Protein AF-A0A9P8FE02-F1 (afdb_monomer_lite)

Secondary structure (DSSP, 8-state):
-----S--EEEEEEEEEEEPP--SGGGGGS---EEEEEEEEEEEEEE-HHHHHHHHHHHHHHHTTS---HHHHHHHHHHHHHHHHHHHHHHHHHHHHHHTTT-PPPHHHHHHHHHHHHHHHHH---EEEETT-SSEEEE-TT---GGGGEEEGGG-TTS---TTTTTSPPTT------TT------------TTS-TT--TTSSEEE--TTT----SEEEEPPPPTTS---TT--S--HHHHHHHHHHHHSTTGGGHHHHHHHHHHGGGSHHHHHHHHTT-S---BTTTBSS-EE-TTSPEEPHHHHHGGGHHHHH-SSB--SSS--BTTS--TT--B-TTSSEEEEEEEEETTEEEEEEEEPPP-

pLDDT: mean 70.04, std 15.38, range [29.94, 91.38]

Organism: Aureobasidium melanogenum (NCBI:txid46634)

Structure (mmCIF, N/CA/C/O backbone):
data_AF-A0A9P8FE02-F1
#
_entry.id   AF-A0A9P8FE02-F1
#
loop_
_atom_site.group_PDB
_atom_site.id
_atom_site.type_symbol
_atom_site.label_atom_id
_atom_site.label_alt_id
_atom_site.label_comp_id
_atom_site.label_asym_id
_atom_site.label_entity_id
_atom_site.label_seq_id
_atom_site.pdbx_PDB_ins_code
_atom_site.Cartn_x
_atom_site.Cartn_y
_atom_site.Cartn_z
_atom_site.occupancy
_atom_site.B_iso_or_equiv
_atom_site.auth_seq_id
_atom_site.auth_comp_id
_atom_site.auth_asym_id
_atom_site.auth_atom_id
_atom_site.pdbx_PDB_model_num
ATOM 1 N N . LYS A 1 1 ? -32.044 -7.064 13.759 1.00 31.92 1 LYS A N 1
ATOM 2 C CA . LYS A 1 1 ? -30.783 -6.952 12.987 1.00 31.92 1 LYS A CA 1
ATOM 3 C C . LYS A 1 1 ? -30.488 -5.465 12.806 1.00 31.92 1 LYS A C 1
ATOM 5 O O . LYS A 1 1 ? -30.980 -4.889 11.850 1.00 31.92 1 LYS A O 1
ATOM 10 N N . LEU A 1 2 ? -29.799 -4.822 13.758 1.00 29.94 2 LEU A N 1
ATOM 11 C CA . LEU A 1 2 ? -29.294 -3.464 13.538 1.00 29.94 2 LEU A CA 1
ATOM 12 C C . LEU A 1 2 ? -28.217 -3.564 12.456 1.00 29.94 2 LEU A C 1
ATOM 14 O O . LEU A 1 2 ? -27.200 -4.224 12.672 1.00 29.94 2 LEU A O 1
ATOM 18 N N . GLN A 1 3 ? -28.468 -2.969 11.291 1.00 33.16 3 GLN A N 1
ATOM 19 C CA . GLN A 1 3 ? -27.398 -2.584 10.381 1.00 33.16 3 GLN A CA 1
ATOM 20 C C . GLN A 1 3 ? -26.494 -1.639 11.176 1.00 33.16 3 GLN A C 1
ATOM 22 O O . GLN A 1 3 ? -26.817 -0.468 11.352 1.00 33.16 3 GLN A O 1
ATOM 27 N N . ARG A 1 4 ? -25.395 -2.166 11.727 1.00 41.94 4 ARG A N 1
ATOM 28 C CA . ARG A 1 4 ? -24.265 -1.322 12.113 1.00 41.94 4 ARG A CA 1
ATOM 29 C C . ARG A 1 4 ? -23.895 -0.566 10.846 1.00 41.94 4 ARG A C 1
ATOM 31 O O . ARG A 1 4 ? -23.684 -1.203 9.814 1.00 41.94 4 ARG A O 1
ATOM 38 N N . PHE A 1 5 ? -23.959 0.759 10.894 1.00 44.19 5 PHE A N 1
ATOM 39 C CA . PHE A 1 5 ? -23.645 1.603 9.753 1.00 44.19 5 PHE A CA 1
ATOM 40 C C . PHE A 1 5 ? -22.287 1.167 9.189 1.00 44.19 5 PHE A C 1
ATOM 42 O O . PHE A 1 5 ? -21.276 1.188 9.884 1.00 44.19 5 PHE A O 1
ATOM 49 N N . ASN A 1 6 ? -22.301 0.697 7.939 1.00 49.47 6 ASN A N 1
ATOM 50 C CA . ASN A 1 6 ? -21.153 0.217 7.163 1.00 49.47 6 ASN A CA 1
ATOM 51 C C . ASN A 1 6 ? -20.246 1.395 6.745 1.00 49.47 6 ASN A C 1
ATOM 53 O O . ASN A 1 6 ? -19.951 1.602 5.569 1.00 49.47 6 ASN A O 1
ATOM 57 N N . GLN A 1 7 ? -19.835 2.213 7.707 1.00 58.84 7 GLN A N 1
ATOM 58 C CA . GLN A 1 7 ? -18.847 3.271 7.527 1.00 58.84 7 GLN A CA 1
ATOM 59 C C . GLN A 1 7 ? -17.601 2.895 8.323 1.00 58.84 7 GLN A C 1
ATOM 61 O O . GLN A 1 7 ? -17.163 3.626 9.194 1.00 58.84 7 GLN A O 1
ATOM 66 N N . SER A 1 8 ? -17.069 1.698 8.073 1.00 76.69 8 SER A N 1
ATOM 67 C CA . SER A 1 8 ? -15.825 1.277 8.705 1.00 76.69 8 SER A CA 1
ATOM 68 C C . SER A 1 8 ? -14.649 1.923 7.982 1.00 76.69 8 SER A C 1
ATOM 70 O O . SER A 1 8 ? -14.453 1.674 6.787 1.00 76.69 8 SER A O 1
ATOM 72 N N . VAL A 1 9 ? -13.880 2.728 8.707 1.00 87.56 9 VAL A N 1
ATOM 73 C CA . VAL A 1 9 ? -12.571 3.214 8.270 1.00 87.56 9 VAL A CA 1
ATOM 74 C C . VAL A 1 9 ? -11.521 2.466 9.076 1.00 87.56 9 VAL A C 1
ATOM 76 O O . VAL A 1 9 ? -11.533 2.498 10.302 1.00 87.56 9 VAL A O 1
ATOM 79 N N . PHE A 1 10 ? -10.624 1.772 8.393 1.00 89.88 10 PHE A N 1
ATOM 80 C CA . PHE A 1 10 ? -9.532 1.027 8.997 1.00 89.88 10 PHE A CA 1
ATOM 81 C C . PHE A 1 10 ? -8.229 1.781 8.801 1.00 89.88 10 PHE A C 1
ATOM 83 O O . PHE A 1 10 ? -7.839 2.033 7.665 1.00 89.88 10 PHE A O 1
ATOM 90 N N . PHE A 1 11 ? -7.557 2.096 9.898 1.00 91.38 11 PHE A N 1
ATOM 91 C CA . PHE A 1 11 ? -6.232 2.697 9.903 1.00 91.38 11 PHE A CA 1
ATOM 92 C C . PHE A 1 11 ? -5.152 1.648 10.146 1.00 91.38 11 PHE A C 1
ATOM 94 O O . PHE A 1 11 ? -5.392 0.590 10.746 1.00 91.38 11 PHE A O 1
ATOM 101 N N . ALA A 1 12 ? -3.941 1.971 9.710 1.00 89.88 12 ALA A N 1
ATOM 102 C CA . ALA A 1 12 ? -2.759 1.236 10.114 1.00 89.88 12 ALA A CA 1
ATOM 103 C C . ALA A 1 12 ? -2.520 1.377 11.628 1.00 89.88 12 ALA A C 1
ATOM 105 O O . ALA A 1 12 ? -2.807 2.408 12.241 1.00 89.88 12 ALA A O 1
ATOM 106 N N . ALA A 1 13 ? -1.998 0.313 12.235 1.00 87.56 13 ALA A N 1
ATOM 107 C CA . ALA A 1 13 ? -1.579 0.314 13.628 1.00 87.56 13 ALA A CA 1
ATOM 108 C C . ALA A 1 13 ? -0.067 0.544 13.710 1.00 87.56 13 ALA A C 1
ATOM 110 O O . ALA A 1 13 ? 0.707 -0.143 13.043 1.00 87.56 13 ALA A O 1
ATOM 111 N N . GLU A 1 14 ? 0.350 1.470 14.564 1.00 84.44 14 GLU A N 1
ATOM 112 C CA . GLU A 1 14 ? 1.748 1.653 14.942 1.00 84.44 14 GLU A CA 1
ATOM 113 C C . GLU A 1 14 ? 1.989 1.060 16.328 1.00 84.44 14 GLU A C 1
ATOM 115 O O . GLU A 1 14 ? 1.169 1.211 17.237 1.00 84.44 14 GLU A O 1
ATOM 120 N N . TYR A 1 15 ? 3.124 0.386 16.496 1.00 78.06 15 TYR A N 1
ATOM 121 C CA . TYR A 1 15 ? 3.517 -0.212 17.765 1.00 78.06 15 TYR A CA 1
ATOM 122 C C . TYR A 1 15 ? 4.698 0.552 18.339 1.00 78.06 15 TYR A C 1
ATOM 124 O O . TYR A 1 15 ? 5.798 0.516 17.792 1.00 78.06 15 TYR A O 1
ATOM 132 N N . GLU A 1 16 ? 4.476 1.207 19.471 1.00 73.38 16 GLU A N 1
ATOM 133 C CA . GLU A 1 16 ? 5.526 1.891 20.208 1.00 73.38 16 GLU A CA 1
ATOM 134 C C . GLU A 1 16 ? 5.870 1.102 21.470 1.00 73.38 16 GLU A C 1
ATOM 136 O O . GLU A 1 16 ? 4.997 0.697 22.244 1.00 73.38 16 GLU A O 1
ATOM 141 N N . VAL A 1 17 ? 7.162 0.865 21.695 1.00 67.44 17 VAL A N 1
ATOM 142 C CA . VAL A 1 17 ? 7.628 0.250 22.938 1.00 67.44 17 VAL A CA 1
ATOM 143 C C . VAL A 1 17 ? 7.670 1.332 24.008 1.00 67.44 17 VAL A C 1
ATOM 145 O O . VAL A 1 17 ? 8.618 2.108 24.087 1.00 67.44 17 VAL A O 1
ATOM 148 N N . VAL A 1 18 ? 6.650 1.366 24.861 1.00 64.69 18 VAL A N 1
ATOM 149 C CA . VAL A 1 18 ? 6.600 2.310 25.976 1.00 64.69 18 VAL A CA 1
ATOM 150 C C . VAL A 1 18 ? 7.288 1.678 27.181 1.00 64.69 18 VAL A C 1
ATOM 152 O O . VAL A 1 18 ? 6.876 0.626 27.685 1.00 64.69 18 VAL A O 1
ATOM 155 N N . GLN A 1 19 ? 8.345 2.328 27.666 1.00 58.22 19 GLN A N 1
ATOM 156 C CA . GLN A 1 19 ? 8.934 1.991 28.958 1.00 58.22 19 GLN A CA 1
ATOM 157 C C . GLN A 1 19 ? 8.021 2.534 30.057 1.00 58.22 19 GLN A C 1
ATOM 159 O O . GLN A 1 19 ? 7.788 3.739 30.147 1.00 58.22 19 GLN A O 1
ATOM 164 N N . LYS A 1 20 ? 7.472 1.654 30.898 1.00 53.12 20 LYS A N 1
ATOM 165 C CA . LYS A 1 20 ? 6.705 2.118 32.055 1.00 53.12 20 LYS A CA 1
ATOM 166 C C . LYS A 1 20 ? 7.647 2.779 33.067 1.00 53.12 20 LYS A C 1
ATOM 168 O O . LYS A 1 20 ? 8.631 2.147 33.454 1.00 53.12 20 LYS A O 1
ATOM 173 N N . PRO A 1 21 ? 7.324 3.980 33.575 1.00 53.38 21 PRO A N 1
ATOM 174 C CA . PRO A 1 21 ? 8.043 4.533 34.709 1.00 53.38 21 PRO A CA 1
ATOM 175 C C . PRO A 1 21 ? 7.835 3.633 35.935 1.00 53.38 21 PRO A C 1
ATOM 177 O O . PRO A 1 21 ? 6.712 3.294 36.322 1.00 53.38 21 PRO A O 1
ATOM 180 N N . HIS A 1 22 ? 8.943 3.199 36.527 1.00 55.97 22 HIS A N 1
ATOM 181 C CA . HIS A 1 22 ? 8.971 2.340 37.703 1.00 55.97 22 HIS A CA 1
ATOM 182 C C . HIS A 1 22 ? 8.757 3.165 38.978 1.00 55.97 22 HIS A C 1
ATOM 184 O O . HIS A 1 22 ? 9.703 3.568 39.649 1.00 55.97 22 HIS A O 1
ATOM 190 N N . ASN A 1 23 ? 7.495 3.401 39.336 1.00 55.66 23 ASN A N 1
ATOM 191 C CA . ASN A 1 23 ? 7.130 4.207 40.506 1.00 55.66 23 ASN A CA 1
ATOM 192 C C . ASN A 1 23 ? 7.116 3.393 41.821 1.00 55.66 23 ASN A C 1
ATOM 194 O O . ASN A 1 23 ? 6.171 3.482 42.600 1.00 55.66 23 ASN A O 1
ATOM 198 N N . GLY A 1 24 ? 8.150 2.580 42.081 1.00 60.69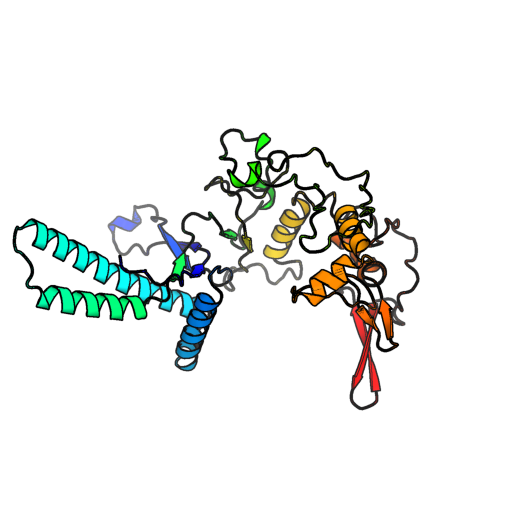 24 GLY A N 1
ATOM 199 C CA . GLY A 1 24 ? 8.253 1.768 43.303 1.00 60.69 24 GLY A CA 1
ATOM 200 C C . GLY A 1 24 ? 9.683 1.380 43.710 1.00 60.69 24 GLY A C 1
ATOM 201 O O . GLY A 1 24 ? 10.572 1.201 42.879 1.00 60.69 24 GLY A O 1
ATOM 202 N N . PHE A 1 25 ? 9.920 1.207 45.015 1.00 62.81 25 PHE A N 1
ATOM 203 C CA . PHE A 1 25 ? 11.229 0.809 45.562 1.00 62.81 25 PHE A CA 1
ATOM 204 C C . PHE A 1 25 ? 11.671 -0.584 45.073 1.00 62.81 25 PHE A C 1
ATOM 206 O O . PHE A 1 25 ? 12.816 -0.771 44.668 1.00 62.81 25 PHE A O 1
ATOM 213 N N . LEU A 1 26 ? 10.737 -1.541 45.004 1.00 58.34 26 LEU A N 1
ATOM 214 C CA . LEU A 1 26 ? 10.995 -2.906 44.524 1.00 58.34 26 LEU A CA 1
ATOM 215 C C . LEU A 1 26 ? 11.157 -3.007 43.000 1.00 58.34 26 LEU A C 1
ATOM 217 O O . LEU A 1 26 ? 11.685 -3.999 42.505 1.00 58.34 26 LEU A O 1
ATOM 221 N N . SER A 1 27 ? 10.737 -1.992 42.241 1.00 55.44 27 SER A N 1
ATOM 222 C CA . SER A 1 27 ? 10.908 -1.991 40.785 1.00 55.44 27 SER A CA 1
ATOM 223 C C . SER A 1 27 ? 12.321 -1.636 40.317 1.00 55.44 27 SER A C 1
ATOM 225 O O . SER A 1 27 ? 12.627 -1.863 39.157 1.00 55.44 27 SER A O 1
ATOM 227 N N . ARG A 1 28 ? 13.216 -1.176 41.206 1.00 55.88 28 ARG A N 1
ATOM 228 C CA . ARG A 1 28 ? 14.648 -0.995 40.882 1.00 55.88 28 ARG A CA 1
ATOM 229 C C . ARG A 1 28 ? 15.383 -2.316 40.626 1.00 55.88 28 ARG A C 1
ATOM 231 O O . ARG A 1 28 ? 16.451 -2.308 40.030 1.00 55.88 28 ARG A O 1
ATOM 238 N N . PHE A 1 29 ? 14.806 -3.432 41.073 1.00 62.00 29 PHE A N 1
ATOM 239 C CA . PHE A 1 29 ? 15.355 -4.780 40.906 1.00 62.00 29 PHE A CA 1
ATOM 240 C C . PHE A 1 29 ? 14.625 -5.597 39.830 1.00 62.00 29 PHE A C 1
ATOM 242 O O . PHE A 1 29 ? 14.938 -6.769 39.638 1.00 62.00 29 PHE A O 1
ATOM 249 N N . ARG A 1 30 ? 13.640 -5.009 39.135 1.00 56.69 30 ARG A N 1
ATOM 250 C CA . ARG A 1 30 ? 12.961 -5.649 38.003 1.00 56.69 30 ARG A CA 1
ATOM 251 C C . ARG A 1 30 ? 13.450 -5.022 36.709 1.00 56.69 30 ARG A C 1
ATOM 253 O O . ARG A 1 30 ? 13.550 -3.804 36.608 1.00 56.69 30 ARG A O 1
ATOM 260 N N . LEU A 1 31 ? 13.743 -5.866 35.723 1.00 53.53 31 LEU A N 1
ATOM 261 C CA . LEU A 1 31 ? 13.978 -5.400 34.362 1.00 53.53 31 LEU A CA 1
ATOM 262 C C . LEU A 1 31 ? 12.736 -4.626 33.886 1.00 53.53 31 LEU A C 1
ATOM 264 O O . LEU A 1 31 ? 11.617 -5.062 34.181 1.00 53.53 31 LEU A O 1
ATOM 268 N N . PRO A 1 32 ? 12.910 -3.502 33.170 1.00 54.69 32 PRO A N 1
ATOM 269 C CA . PRO A 1 32 ? 11.792 -2.713 32.683 1.00 54.69 32 PRO A CA 1
ATOM 270 C C . PRO A 1 32 ? 10.858 -3.575 31.840 1.00 54.69 32 PRO A C 1
ATOM 272 O O . PRO A 1 32 ? 11.250 -4.124 30.809 1.00 54.69 32 PRO A O 1
ATOM 275 N N . GLU A 1 33 ? 9.605 -3.688 32.285 1.00 52.75 33 GLU A N 1
ATOM 276 C CA . GLU A 1 33 ? 8.545 -4.305 31.494 1.00 52.75 33 GLU A CA 1
ATOM 277 C C . GLU A 1 33 ? 8.325 -3.448 30.245 1.00 52.75 33 GLU A C 1
ATOM 279 O O . GLU A 1 33 ? 7.747 -2.359 30.302 1.00 52.75 33 GLU A O 1
ATOM 284 N N . ARG A 1 34 ? 8.803 -3.944 29.103 1.00 55.47 34 ARG A N 1
ATOM 285 C CA . ARG A 1 34 ? 8.501 -3.372 27.793 1.00 55.47 34 ARG A CA 1
ATOM 286 C C . ARG A 1 34 ? 7.055 -3.712 27.459 1.00 55.47 34 ARG A C 1
ATOM 288 O O . ARG A 1 34 ? 6.745 -4.862 27.156 1.00 55.47 34 ARG A O 1
ATOM 295 N N . LYS A 1 35 ? 6.163 -2.723 27.527 1.00 61.59 35 LYS A N 1
ATOM 296 C CA . LYS A 1 35 ? 4.786 -2.878 27.054 1.00 61.59 35 LYS A CA 1
ATOM 297 C C . LYS A 1 35 ? 4.675 -2.232 25.677 1.00 61.59 35 LYS A C 1
ATOM 299 O O . LYS A 1 35 ? 4.984 -1.055 25.521 1.00 61.59 35 LYS A O 1
ATOM 304 N N . LEU A 1 36 ? 4.225 -3.006 24.695 1.00 67.31 36 LEU A N 1
ATOM 305 C CA . LEU A 1 36 ? 3.849 -2.473 23.389 1.00 67.31 36 LEU A CA 1
ATOM 306 C C . LEU A 1 36 ? 2.549 -1.680 23.554 1.00 67.31 36 LEU A C 1
ATOM 308 O O . LEU A 1 36 ? 1.540 -2.216 24.021 1.00 67.31 36 LEU A O 1
ATOM 312 N N . SER A 1 37 ? 2.605 -0.394 23.232 1.00 71.50 37 SER A N 1
ATOM 313 C CA . SER A 1 37 ? 1.440 0.465 23.071 1.00 71.50 37 SER A CA 1
ATOM 314 C C . SER A 1 37 ? 1.073 0.495 21.597 1.00 71.50 37 SER A C 1
ATOM 316 O O . SER A 1 37 ? 1.947 0.653 20.746 1.00 71.50 37 SER A O 1
ATOM 318 N N . THR A 1 38 ? -0.209 0.316 21.293 1.00 78.38 38 THR A N 1
ATOM 319 C CA . THR A 1 38 ? -0.707 0.412 19.922 1.00 78.38 38 THR A CA 1
ATOM 320 C C . THR A 1 38 ? -1.358 1.769 19.723 1.00 78.38 38 THR A C 1
ATOM 322 O O . THR A 1 38 ? -2.282 2.124 20.455 1.00 78.38 38 THR A O 1
ATOM 325 N N . HIS A 1 39 ? -0.881 2.496 18.722 1.00 82.56 39 HIS A N 1
ATOM 326 C CA . HIS A 1 39 ? -1.373 3.805 18.320 1.00 82.56 39 HIS A CA 1
ATOM 327 C C . HIS A 1 39 ? -1.950 3.743 16.907 1.00 82.56 39 HIS A C 1
ATOM 329 O O . HIS A 1 39 ? -1.621 2.848 16.124 1.00 82.56 39 HIS A O 1
ATOM 335 N N . LEU A 1 40 ? -2.826 4.692 16.588 1.00 87.62 40 LEU A N 1
ATOM 336 C CA . LEU A 1 40 ? -3.301 4.887 15.227 1.00 87.62 40 LEU A CA 1
ATOM 337 C C . LEU A 1 40 ? -2.189 5.555 14.409 1.00 87.62 40 LEU A C 1
ATOM 339 O O . LEU A 1 40 ? -1.653 6.584 14.829 1.00 87.62 40 LEU A O 1
ATOM 343 N N . ASN A 1 41 ? -1.871 4.968 13.254 1.00 86.69 41 ASN A N 1
ATOM 344 C CA . ASN A 1 41 ? -1.035 5.577 12.225 1.00 86.69 41 ASN A CA 1
ATOM 345 C C . ASN A 1 41 ? -1.939 6.267 11.196 1.00 86.69 41 ASN A C 1
ATOM 347 O O . ASN A 1 41 ? -2.765 5.620 10.554 1.00 86.69 41 ASN A O 1
ATOM 351 N N . ASP A 1 42 ? -1.784 7.579 11.066 1.00 86.19 42 ASP A N 1
ATOM 352 C CA . ASP A 1 42 ? -2.590 8.472 10.236 1.00 86.19 42 ASP A CA 1
ATOM 353 C C . ASP A 1 42 ? -2.169 8.499 8.757 1.00 86.19 42 ASP A C 1
ATOM 355 O O . ASP A 1 42 ? -2.930 8.978 7.920 1.00 86.19 42 ASP A O 1
ATOM 359 N N . ASN A 1 43 ? -1.024 7.904 8.404 1.00 84.81 43 ASN A N 1
ATOM 360 C CA . ASN A 1 43 ? -0.536 7.865 7.021 1.00 84.81 43 ASN A CA 1
ATOM 361 C C . ASN A 1 43 ? -1.332 6.919 6.114 1.00 84.81 43 ASN A C 1
ATOM 363 O O . ASN A 1 43 ? -1.347 7.092 4.896 1.00 84.81 43 ASN A O 1
ATOM 367 N N . LEU A 1 44 ? -1.946 5.878 6.682 1.00 88.12 44 LEU A N 1
ATOM 368 C CA . LEU A 1 44 ? -2.653 4.853 5.919 1.00 88.12 44 LEU A CA 1
ATOM 369 C C . LEU A 1 44 ? -4.031 4.591 6.510 1.00 88.12 44 LEU A C 1
ATOM 371 O O . LEU A 1 44 ? -4.164 4.151 7.654 1.00 88.12 44 LEU A O 1
ATOM 375 N N . ALA A 1 45 ? -5.047 4.777 5.672 1.00 90.00 45 ALA A N 1
ATOM 376 C CA . ALA A 1 45 ? -6.419 4.421 5.973 1.00 90.00 45 ALA A CA 1
ATOM 377 C C . ALA A 1 45 ? -7.111 3.823 4.745 1.00 90.00 45 ALA A C 1
ATOM 379 O O . ALA A 1 45 ? -6.853 4.215 3.607 1.00 90.00 45 ALA A O 1
ATOM 380 N N . ILE A 1 46 ? -8.033 2.893 4.978 1.00 89.88 46 ILE A N 1
ATOM 381 C CA . ILE A 1 46 ? -8.927 2.348 3.959 1.00 89.88 46 ILE A CA 1
ATOM 382 C C . ILE A 1 46 ? -10.357 2.367 4.481 1.00 89.88 46 ILE A C 1
ATOM 384 O O . ILE A 1 46 ? -10.631 2.026 5.628 1.00 89.88 46 ILE A O 1
ATOM 388 N N . GLY A 1 47 ? -11.299 2.761 3.638 1.00 88.56 47 GLY A N 1
ATOM 389 C CA . GLY A 1 47 ? -12.701 2.815 4.017 1.00 88.56 47 GLY A CA 1
ATOM 390 C C . GLY A 1 47 ? -13.586 3.121 2.824 1.00 88.56 47 GLY A C 1
ATOM 391 O O . GLY A 1 47 ? -13.114 3.353 1.713 1.00 88.56 47 GLY A O 1
ATOM 392 N N . THR A 1 48 ? -14.895 3.128 3.054 1.00 87.19 48 THR A N 1
ATOM 393 C CA . THR A 1 48 ? -15.838 3.603 2.039 1.00 87.19 48 THR A CA 1
ATOM 394 C C . THR A 1 48 ? -15.652 5.105 1.833 1.00 87.19 48 THR A C 1
ATOM 396 O O . THR A 1 48 ? -15.407 5.835 2.794 1.00 87.19 48 THR A O 1
ATOM 399 N N . GLY A 1 49 ? -15.813 5.598 0.599 1.00 84.31 49 GLY A N 1
ATOM 400 C CA . GLY A 1 49 ? -15.663 7.031 0.310 1.00 84.31 49 GLY A CA 1
ATOM 401 C C . GLY A 1 49 ? -16.570 7.916 1.176 1.00 84.31 49 GLY A C 1
ATOM 402 O O . GLY A 1 49 ? -16.151 8.971 1.643 1.00 84.31 49 GLY A O 1
ATOM 403 N N . SER A 1 50 ? -17.787 7.449 1.485 1.00 83.06 50 SER A N 1
ATOM 404 C CA . SER A 1 50 ? -18.686 8.126 2.428 1.00 83.06 50 SER A CA 1
ATOM 405 C C . SER A 1 50 ? -18.164 8.128 3.867 1.00 83.06 50 SER A C 1
ATOM 407 O O . SER A 1 50 ? -18.315 9.135 4.553 1.00 83.06 50 SER A O 1
ATOM 409 N N . GLY A 1 51 ? -17.569 7.020 4.326 1.00 84.94 51 GLY A N 1
ATOM 410 C CA . GLY A 1 51 ? -17.014 6.903 5.676 1.00 84.94 51 GLY A CA 1
ATOM 411 C C . GLY A 1 51 ? -15.793 7.798 5.860 1.00 84.94 51 GLY A C 1
ATOM 412 O O . GLY A 1 51 ? -15.743 8.571 6.810 1.00 84.94 51 GLY A O 1
ATOM 413 N N . LEU A 1 52 ? -14.869 7.778 4.894 1.00 88.25 52 LEU A N 1
ATOM 414 C CA . LEU A 1 52 ? -13.707 8.669 4.878 1.00 88.25 52 LEU A CA 1
ATOM 415 C C . LEU A 1 52 ? -14.140 10.138 4.850 1.00 88.25 52 LEU A C 1
ATOM 417 O O . LEU A 1 52 ? -13.708 10.918 5.692 1.00 88.25 52 LEU A O 1
ATOM 421 N N . ARG A 1 53 ? -15.056 10.518 3.949 1.00 87.94 53 ARG A N 1
ATOM 422 C CA . ARG A 1 53 ? -15.561 11.897 3.876 1.00 87.94 53 ARG A CA 1
ATOM 423 C C . ARG A 1 53 ? -16.171 12.359 5.198 1.00 87.94 53 ARG A C 1
ATOM 425 O O . ARG A 1 53 ? -15.928 13.490 5.610 1.00 87.94 53 ARG A O 1
ATOM 432 N N . HIS A 1 54 ? -16.975 11.513 5.841 1.00 87.00 54 HIS A N 1
ATOM 433 C CA . HIS A 1 54 ? -17.582 11.852 7.123 1.00 87.00 54 HIS A CA 1
ATOM 434 C C . HIS A 1 54 ? -16.519 12.027 8.213 1.00 87.00 54 HIS A C 1
ATOM 436 O O . HIS A 1 54 ? -16.525 13.045 8.899 1.00 87.00 54 HIS A O 1
ATOM 442 N N . LEU A 1 55 ? -15.573 11.088 8.302 1.00 89.06 55 LEU A N 1
ATOM 443 C CA . LEU A 1 55 ? -14.471 11.125 9.255 1.00 89.06 55 LEU A CA 1
ATOM 444 C C . LEU A 1 55 ? -13.626 12.398 9.118 1.00 89.06 55 LEU A C 1
ATOM 446 O O . LEU A 1 55 ? -13.414 13.094 10.109 1.00 89.06 55 LEU A O 1
ATOM 450 N N . PHE A 1 56 ? -13.185 12.728 7.901 1.00 89.88 56 PHE A N 1
ATOM 451 C CA . PHE A 1 56 ? -12.381 13.926 7.644 1.00 89.88 56 PHE A CA 1
ATOM 452 C C . PHE A 1 56 ? -13.161 15.218 7.907 1.00 89.88 56 PHE A C 1
ATOM 454 O O . PHE A 1 56 ? -12.598 16.161 8.454 1.00 89.88 56 PHE A O 1
ATOM 461 N N . ALA A 1 57 ? -14.460 15.266 7.589 1.00 89.50 57 ALA A N 1
ATOM 462 C CA . ALA A 1 57 ? -15.293 16.423 7.918 1.00 89.50 57 ALA A CA 1
ATOM 463 C C . ALA A 1 57 ? -15.396 16.637 9.438 1.00 89.50 57 ALA A C 1
ATOM 465 O O . ALA A 1 57 ? -15.288 17.767 9.912 1.00 89.50 57 ALA A O 1
ATOM 466 N N . THR A 1 58 ? -15.552 15.557 10.210 1.00 87.88 58 THR A N 1
ATOM 467 C CA . THR A 1 58 ? -15.563 15.626 11.677 1.00 87.88 58 THR A CA 1
ATOM 468 C C . THR A 1 58 ? -14.196 16.014 12.243 1.00 87.88 58 THR A C 1
ATOM 470 O O . THR A 1 58 ? -14.137 16.835 13.156 1.00 87.88 58 THR A O 1
ATOM 4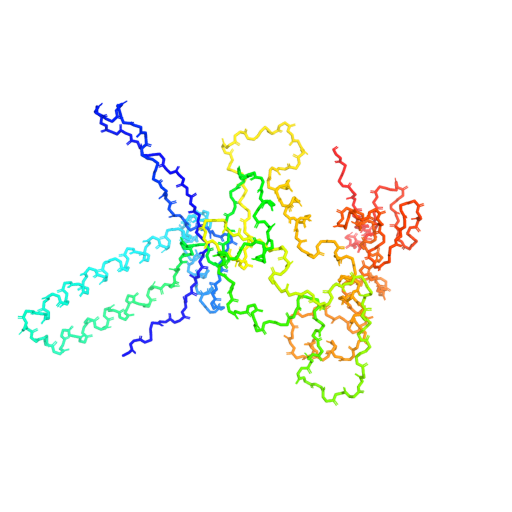73 N N . ALA A 1 59 ? -13.101 15.482 11.694 1.00 88.88 59 ALA A N 1
ATOM 474 C CA . ALA A 1 59 ? -11.744 15.850 12.102 1.00 88.88 59 ALA A CA 1
ATOM 475 C C . ALA A 1 59 ? -11.457 17.339 11.842 1.00 88.88 59 ALA A C 1
ATOM 477 O O . ALA A 1 59 ? -10.952 18.032 12.723 1.00 88.88 59 ALA A O 1
ATOM 478 N N . LEU A 1 60 ? -11.866 17.858 10.680 1.00 89.44 60 LEU A N 1
ATOM 479 C CA . LEU A 1 60 ? -11.740 19.274 10.331 1.00 89.44 60 LEU A CA 1
ATOM 480 C C . LEU A 1 60 ? -12.504 20.175 11.313 1.00 89.44 60 LEU A C 1
ATOM 482 O O . LEU A 1 60 ? -11.984 21.200 11.754 1.00 89.44 60 LEU A O 1
ATOM 486 N N . GLU A 1 61 ? -13.717 19.778 11.708 1.00 87.06 61 GLU A N 1
ATOM 487 C CA . GLU A 1 61 ? -14.496 20.516 12.704 1.00 87.06 61 GLU A CA 1
ATOM 488 C C . GLU A 1 61 ? -13.800 20.526 14.076 1.00 87.06 61 GLU A C 1
ATOM 490 O O . GLU A 1 61 ? -13.780 21.554 14.753 1.00 87.06 61 GLU A O 1
ATOM 495 N N . GLN A 1 62 ? -13.175 19.417 14.486 1.00 81.31 62 GLN A N 1
ATOM 496 C CA . GLN A 1 62 ? -12.432 19.349 15.749 1.00 81.31 62 GLN A CA 1
ATOM 497 C C . GLN A 1 62 ? -11.133 20.167 15.720 1.00 81.31 62 GLN A C 1
ATOM 499 O O . GLN A 1 62 ? -10.840 20.854 16.701 1.00 81.31 62 GLN A O 1
ATOM 504 N N . ASN A 1 63 ? -10.404 20.148 14.601 1.00 82.81 63 ASN A N 1
ATOM 505 C CA . ASN A 1 63 ? -9.179 20.931 14.408 1.00 82.81 63 ASN A CA 1
ATOM 506 C C . ASN A 1 63 ? -9.453 22.435 14.340 1.00 82.81 63 ASN A C 1
ATOM 508 O O . ASN A 1 63 ? -8.680 23.219 14.878 1.00 82.81 63 ASN A O 1
ATOM 512 N N . SER A 1 64 ? -10.585 22.862 13.771 1.00 78.38 64 SER A N 1
ATOM 513 C CA . SER A 1 64 ? -10.944 24.291 13.754 1.00 78.38 64 SER A CA 1
ATOM 514 C C . SER A 1 64 ? -11.141 24.895 15.151 1.00 78.38 64 SER A C 1
ATOM 516 O O . SER A 1 64 ? -11.099 26.112 15.312 1.00 78.38 64 SER A O 1
ATOM 518 N N . ARG A 1 65 ? -11.350 24.057 16.175 1.00 74.06 65 ARG A N 1
ATOM 519 C CA . ARG A 1 65 ? -11.534 24.494 17.565 1.00 74.06 65 ARG A CA 1
ATOM 520 C C . ARG A 1 65 ? -10.223 24.542 18.350 1.00 74.06 65 ARG A C 1
ATOM 522 O O . ARG A 1 65 ? -10.144 25.297 19.315 1.00 74.06 65 ARG A O 1
ATOM 529 N N . ILE A 1 66 ? -9.242 23.706 18.003 1.00 75.00 66 ILE A N 1
ATOM 530 C CA . ILE A 1 66 ? -7.956 23.567 18.702 1.00 75.00 66 ILE A CA 1
ATOM 531 C C . ILE A 1 66 ? -6.904 23.143 17.674 1.00 75.00 66 ILE A C 1
ATOM 533 O O . ILE A 1 66 ? -7.052 22.081 17.070 1.00 75.00 66 ILE A O 1
ATOM 537 N N . GLU A 1 67 ? -5.829 23.919 17.527 1.00 74.69 67 GLU A N 1
ATOM 538 C CA . GLU A 1 67 ? -4.689 23.534 16.688 1.00 74.69 67 GLU A CA 1
ATOM 539 C C . GLU A 1 67 ? -4.058 22.237 17.219 1.00 74.69 67 GLU A C 1
ATOM 541 O O . GLU A 1 67 ? -3.568 22.174 18.350 1.00 74.69 67 GLU A O 1
ATOM 546 N N . ARG A 1 68 ? -4.119 21.180 16.407 1.00 77.56 68 ARG A N 1
ATOM 547 C CA . ARG A 1 68 ? -3.569 19.849 16.683 1.00 77.56 68 ARG A CA 1
ATOM 548 C C . ARG A 1 68 ? -2.983 19.258 15.412 1.00 77.56 68 ARG A C 1
ATOM 550 O O . ARG A 1 68 ? -3.393 19.624 14.313 1.00 77.56 68 ARG A O 1
ATOM 557 N N . THR A 1 69 ? -2.052 18.323 15.575 1.00 83.44 69 THR A N 1
ATOM 558 C CA . THR A 1 69 ? -1.592 17.491 14.461 1.00 83.44 69 THR A CA 1
ATOM 559 C C . THR A 1 69 ? -2.695 16.515 14.043 1.00 83.44 69 THR A C 1
ATOM 561 O O . THR A 1 69 ? -3.509 16.103 14.876 1.00 83.44 69 THR A O 1
ATOM 564 N N . ASP A 1 70 ? -2.718 16.115 12.770 1.00 84.69 70 ASP A N 1
ATOM 565 C CA . ASP A 1 70 ? -3.695 15.139 12.264 1.00 84.69 70 ASP A CA 1
ATOM 566 C C . ASP A 1 70 ? -3.632 13.827 13.058 1.00 84.69 70 ASP A C 1
ATOM 568 O O . ASP A 1 70 ? -4.662 13.306 13.501 1.00 84.69 70 ASP A O 1
ATOM 572 N N . ARG A 1 71 ? -2.413 13.367 13.360 1.00 84.31 71 ARG A N 1
ATOM 573 C CA . ARG A 1 71 ? -2.141 12.233 14.244 1.00 84.31 71 ARG A CA 1
ATOM 574 C C . ARG A 1 71 ? -2.831 12.353 15.599 1.00 84.31 71 ARG A C 1
ATOM 576 O O . ARG A 1 71 ? -3.481 11.399 16.034 1.00 84.31 71 ARG A O 1
ATOM 583 N N . ASP A 1 72 ? -2.694 13.484 16.288 1.00 85.12 72 ASP A N 1
ATOM 584 C CA . ASP A 1 72 ? -3.303 13.680 17.610 1.00 85.12 72 ASP A CA 1
ATOM 585 C C . ASP A 1 72 ? -4.827 13.698 17.525 1.00 85.12 72 ASP A C 1
ATOM 587 O O . ASP A 1 72 ? -5.514 13.135 18.385 1.00 85.12 72 ASP A O 1
ATOM 591 N N . THR A 1 73 ? -5.367 14.311 16.476 1.00 88.75 73 THR A N 1
ATOM 592 C CA . THR A 1 73 ? -6.809 14.403 16.252 1.00 88.75 73 THR A CA 1
ATOM 593 C C . THR A 1 73 ? -7.414 13.035 15.990 1.00 88.75 73 THR A C 1
ATOM 595 O O . THR A 1 73 ? -8.346 12.642 16.697 1.00 88.75 73 THR A O 1
ATOM 598 N N . PHE A 1 74 ? -6.844 12.243 15.079 1.00 89.94 74 PHE A N 1
ATOM 599 C CA . PHE A 1 74 ? -7.338 10.891 14.822 1.00 89.94 74 PHE A CA 1
ATOM 600 C C . PHE A 1 74 ? -7.143 9.953 16.016 1.00 89.94 74 PHE A C 1
ATOM 602 O O . PHE A 1 74 ? -8.058 9.190 16.333 1.00 89.94 74 PHE A O 1
ATOM 609 N N . ASN A 1 75 ? -6.023 10.041 16.745 1.00 87.56 75 ASN A N 1
ATOM 610 C CA . ASN A 1 75 ? -5.839 9.274 17.982 1.00 87.56 75 ASN A CA 1
ATOM 611 C C . ASN A 1 75 ? -6.866 9.666 19.058 1.00 87.56 75 ASN A C 1
ATOM 613 O O . ASN A 1 75 ? -7.405 8.793 19.741 1.00 87.56 75 ASN A O 1
ATOM 617 N N . THR A 1 76 ? -7.193 10.955 19.187 1.00 87.88 76 THR A N 1
ATOM 618 C CA . THR A 1 76 ? -8.214 11.440 20.129 1.00 87.88 76 THR A CA 1
ATOM 619 C C . THR A 1 76 ? -9.605 10.936 19.748 1.00 87.88 76 THR A C 1
ATOM 621 O O . THR A 1 76 ? -10.322 10.407 20.599 1.00 87.88 76 THR A O 1
ATOM 624 N N . MET A 1 77 ? -9.983 11.050 18.473 1.00 87.12 77 MET A N 1
ATOM 625 C CA . MET A 1 77 ? -11.262 10.551 17.959 1.00 87.12 77 MET A CA 1
ATOM 626 C C . MET A 1 77 ? -11.389 9.035 18.148 1.00 87.12 77 MET A C 1
ATOM 628 O O . MET A 1 77 ? -12.430 8.551 18.595 1.00 87.12 77 MET A O 1
ATOM 632 N N . PHE A 1 78 ? -10.320 8.285 17.871 1.00 88.81 78 PHE A N 1
ATOM 633 C CA . PHE A 1 78 ? -10.277 6.843 18.092 1.00 88.81 78 PHE A CA 1
ATOM 634 C C . PHE A 1 78 ? -10.429 6.485 19.578 1.00 88.81 78 PHE A C 1
ATOM 636 O O . PHE A 1 78 ? -11.251 5.639 19.930 1.00 88.81 78 PHE A O 1
ATOM 643 N N . ALA A 1 79 ? -9.713 7.172 20.473 1.00 85.94 79 ALA A N 1
ATOM 644 C CA . ALA A 1 79 ? -9.819 6.950 21.915 1.00 85.94 79 ALA A CA 1
ATOM 645 C C . ALA A 1 79 ? -11.230 7.246 22.456 1.00 85.94 79 ALA A C 1
ATOM 647 O O . ALA A 1 79 ? -11.745 6.495 23.287 1.00 85.94 79 ALA A O 1
ATOM 648 N N . GLN A 1 80 ? -11.881 8.307 21.964 1.00 85.81 80 GLN A N 1
ATOM 649 C CA . GLN A 1 80 ? -13.274 8.620 22.300 1.00 85.81 80 GLN A CA 1
ATOM 650 C C . GLN A 1 80 ? -14.221 7.492 21.869 1.00 85.81 80 GLN A C 1
ATOM 652 O O . GLN A 1 80 ? -15.094 7.097 22.642 1.00 85.81 80 GLN A O 1
ATOM 657 N N . GLN A 1 81 ? -14.025 6.929 20.675 1.00 85.69 81 GLN A N 1
ATOM 658 C CA . GLN A 1 81 ? -14.830 5.804 20.195 1.00 85.69 81 GLN A CA 1
ATOM 659 C C . GLN A 1 81 ? -14.609 4.531 20.998 1.00 85.69 81 GLN A C 1
ATOM 661 O O . GLN A 1 81 ? -15.578 3.866 21.351 1.00 85.69 81 GLN A O 1
ATOM 666 N N . GLU A 1 82 ? -13.367 4.192 21.335 1.00 83.00 82 GLU A N 1
ATOM 667 C CA . GLU A 1 82 ? -13.087 3.025 22.171 1.00 83.00 82 GLU A CA 1
ATOM 668 C C . GLU A 1 82 ? -13.700 3.168 23.568 1.00 83.00 82 GLU A C 1
ATOM 670 O O . GLU A 1 82 ? -14.244 2.202 24.105 1.00 83.00 82 GLU A O 1
ATOM 675 N N . LEU A 1 83 ? -13.713 4.380 24.133 1.00 83.56 83 LEU A N 1
ATOM 676 C CA . LEU A 1 83 ? -14.398 4.650 25.396 1.00 83.56 83 LEU A CA 1
ATOM 677 C C . LEU A 1 83 ? -15.916 4.442 25.275 1.00 83.56 83 LEU A C 1
ATOM 679 O O . LEU A 1 83 ? -16.511 3.799 26.143 1.00 83.56 83 LEU A O 1
ATOM 683 N N . LEU A 1 84 ? -16.530 4.924 24.189 1.00 82.50 84 LEU A N 1
ATOM 684 C CA . LEU A 1 84 ? -17.949 4.695 23.894 1.00 82.50 84 LEU A CA 1
ATOM 685 C C . LEU A 1 84 ? -18.260 3.202 23.686 1.00 82.50 84 LEU A C 1
ATOM 687 O O . LEU A 1 84 ? -19.246 2.689 24.212 1.00 82.50 84 LEU A O 1
ATOM 691 N N . ARG A 1 85 ? -17.406 2.465 22.970 1.00 81.88 85 ARG A N 1
ATOM 692 C CA . ARG A 1 85 ? -17.564 1.015 22.759 1.00 81.88 85 ARG A CA 1
ATOM 693 C C . ARG A 1 85 ? -17.393 0.237 24.062 1.00 81.88 85 ARG A C 1
ATOM 695 O O . ARG A 1 85 ? -18.126 -0.721 24.308 1.00 81.88 85 ARG A O 1
ATOM 702 N N . ALA A 1 86 ? -16.460 0.646 24.920 1.00 80.88 86 ALA A N 1
ATOM 703 C CA . ALA A 1 86 ? -16.223 0.020 26.215 1.00 80.88 86 ALA A CA 1
ATOM 704 C C . ALA A 1 86 ? -17.394 0.234 27.187 1.00 80.88 86 ALA A C 1
ATOM 706 O O . ALA A 1 86 ? -17.797 -0.720 27.864 1.00 80.88 86 ALA A O 1
ATOM 707 N N . SER A 1 87 ? -17.969 1.443 27.241 1.00 77.62 87 SER A N 1
ATOM 708 C CA . SER A 1 87 ? -19.153 1.715 28.066 1.00 77.62 87 SER A CA 1
ATOM 709 C C . SER A 1 87 ? -20.351 0.885 27.595 1.00 77.62 87 SER A C 1
ATOM 711 O O . SER A 1 87 ? -20.949 0.169 28.400 1.00 77.62 87 SER A O 1
ATOM 713 N N . GLN A 1 88 ? -20.609 0.843 26.284 1.00 77.25 88 GLN A N 1
ATOM 714 C CA . GLN A 1 88 ? -21.654 0.001 25.694 1.00 77.25 88 GLN A CA 1
ATOM 715 C C . GLN A 1 88 ? -21.437 -1.491 25.972 1.00 77.25 88 GLN A C 1
ATOM 717 O O . GLN A 1 88 ? -22.373 -2.205 26.333 1.00 77.25 88 GLN A O 1
ATOM 722 N N . ALA A 1 89 ? -20.208 -1.996 25.832 1.00 79.19 89 ALA A N 1
ATOM 723 C CA . ALA A 1 89 ? -19.905 -3.401 26.091 1.00 79.19 89 ALA A CA 1
ATOM 724 C C . ALA A 1 89 ? -20.141 -3.776 27.562 1.00 79.19 89 ALA A C 1
ATOM 726 O O . ALA A 1 89 ? -20.631 -4.874 27.850 1.00 79.19 89 ALA A O 1
ATOM 727 N N . LYS A 1 90 ? -19.820 -2.873 28.497 1.00 77.94 90 LYS A N 1
ATOM 728 C CA . LYS A 1 90 ? -20.110 -3.055 29.922 1.00 77.94 90 LYS A CA 1
ATOM 729 C C . LYS A 1 90 ? -21.618 -3.113 30.167 1.00 77.94 90 LYS A C 1
ATOM 731 O O . LYS A 1 90 ? -22.092 -4.070 30.775 1.00 77.94 90 LYS A O 1
ATOM 736 N N . GLU A 1 91 ? -22.373 -2.167 29.620 1.00 75.00 91 GLU A N 1
ATOM 737 C CA . GLU A 1 91 ? -23.831 -2.128 29.763 1.00 75.00 91 GLU A CA 1
ATOM 738 C C . GLU A 1 91 ? -24.526 -3.342 29.134 1.00 75.00 91 GLU A C 1
ATOM 740 O O . GLU A 1 91 ? -25.475 -3.884 29.704 1.00 75.00 91 GLU A O 1
ATOM 745 N N . GLN A 1 92 ? -24.045 -3.824 27.985 1.00 76.56 92 GLN A N 1
ATOM 746 C CA . GLN A 1 92 ? -24.559 -5.041 27.353 1.00 76.56 92 GLN A CA 1
ATOM 747 C C . GLN A 1 92 ? -24.282 -6.286 28.197 1.00 76.56 92 GLN A C 1
ATOM 749 O O . GLN A 1 92 ? -25.146 -7.161 28.299 1.00 76.56 92 GLN A O 1
ATOM 754 N N . ARG A 1 93 ? -23.104 -6.378 28.828 1.00 79.19 93 ARG A N 1
ATOM 755 C CA . ARG A 1 93 ? -22.792 -7.463 29.771 1.00 79.19 93 ARG A CA 1
ATOM 756 C C . ARG A 1 93 ? -23.720 -7.412 30.979 1.00 79.19 93 ARG A C 1
ATOM 758 O O . ARG A 1 93 ? -24.302 -8.440 31.313 1.00 79.19 93 ARG A O 1
ATOM 765 N N . GLU A 1 94 ? -23.916 -6.233 31.566 1.00 79.25 94 GLU A N 1
ATOM 766 C CA . GLU A 1 94 ? -24.825 -6.030 32.698 1.00 79.25 94 GLU A CA 1
ATOM 767 C C . GLU A 1 94 ? -26.274 -6.386 32.332 1.00 79.25 94 GLU A C 1
ATOM 769 O O . GLU A 1 94 ? -26.941 -7.132 33.056 1.00 79.25 94 GLU A O 1
ATOM 774 N N . LEU A 1 95 ? -26.747 -5.959 31.158 1.00 73.56 95 LEU A N 1
ATOM 775 C CA . LEU A 1 95 ? -28.069 -6.316 30.645 1.00 73.56 95 LEU A CA 1
ATOM 776 C C . LEU A 1 95 ? -28.204 -7.826 30.423 1.00 73.56 95 LEU A C 1
ATOM 778 O O . LEU A 1 95 ? -29.218 -8.403 30.805 1.00 73.56 95 LEU A O 1
ATOM 782 N N . LYS A 1 96 ? -27.193 -8.480 29.840 1.00 78.19 96 LYS A N 1
ATOM 783 C CA . LYS A 1 96 ? -27.191 -9.934 29.631 1.00 78.19 96 LYS A CA 1
ATOM 784 C C . LYS A 1 96 ? -27.234 -10.682 30.963 1.00 78.19 96 LYS A C 1
ATOM 786 O O . LYS A 1 96 ? -28.013 -11.621 31.099 1.00 78.19 96 LYS A O 1
ATOM 791 N N . THR A 1 97 ? -26.463 -10.234 31.957 1.00 78.06 97 THR A N 1
ATOM 792 C CA . THR A 1 97 ? -26.514 -10.797 33.315 1.00 78.06 97 THR A CA 1
ATOM 793 C C . THR A 1 97 ? -27.865 -10.566 33.990 1.00 78.06 97 THR A C 1
ATOM 795 O O . THR A 1 97 ? -28.366 -11.449 34.683 1.00 78.06 97 THR A O 1
ATOM 798 N N . TRP A 1 98 ? -28.504 -9.421 33.756 1.00 74.69 98 TRP A N 1
ATOM 799 C CA . TRP A 1 98 ? -29.831 -9.123 34.287 1.00 74.69 98 TRP A CA 1
ATOM 800 C C . TRP A 1 98 ? -30.925 -9.971 33.616 1.00 74.69 98 TRP A C 1
ATOM 802 O O . TRP A 1 98 ? -31.753 -10.557 34.308 1.00 74.69 98 TRP A O 1
ATOM 812 N N . LEU A 1 99 ? -30.871 -10.140 32.292 1.00 73.19 99 LEU A N 1
ATOM 813 C CA . LEU A 1 99 ? -31.765 -11.020 31.530 1.00 73.19 99 LEU A CA 1
ATOM 814 C C . LEU A 1 99 ? -31.625 -12.488 31.942 1.00 73.19 99 LEU A C 1
ATOM 816 O O . LEU A 1 99 ? -32.625 -13.190 32.058 1.00 73.19 99 LEU A O 1
ATOM 820 N N . SER A 1 100 ? -30.401 -12.946 32.232 1.00 74.50 100 SER A N 1
ATOM 821 C CA . SER A 1 100 ? -30.168 -14.306 32.739 1.00 74.50 100 SER A CA 1
ATOM 822 C C . SER A 1 100 ? -30.738 -14.557 34.140 1.00 74.50 100 SER A C 1
ATOM 824 O O . SER A 1 100 ? -30.827 -15.706 34.557 1.00 74.50 100 SER A O 1
ATOM 826 N N . ARG A 1 101 ? -31.161 -13.509 34.863 1.00 78.25 101 ARG A N 1
ATOM 827 C CA . ARG A 1 101 ? -31.835 -13.615 36.170 1.00 78.25 101 ARG A CA 1
ATOM 828 C C . ARG A 1 101 ? -33.366 -13.739 36.053 1.00 78.25 101 ARG A C 1
ATOM 830 O O . ARG A 1 101 ? -34.059 -13.500 37.033 1.00 78.25 101 ARG A O 1
ATOM 837 N N . ASN A 1 102 ? -33.896 -14.118 34.882 1.00 60.56 102 ASN A N 1
ATOM 838 C CA . ASN A 1 102 ? -35.329 -14.339 34.612 1.00 60.56 102 ASN A CA 1
ATOM 839 C C . ASN A 1 102 ? -36.244 -13.129 34.879 1.00 60.56 102 ASN A C 1
ATOM 841 O O . ASN A 1 102 ? -37.432 -13.290 35.156 1.00 60.56 102 ASN A O 1
ATOM 845 N N . VAL A 1 103 ? -35.727 -11.905 34.754 1.00 64.25 103 VAL A N 1
ATOM 846 C CA . VAL A 1 103 ? -36.559 -10.697 34.802 1.00 64.25 103 VAL A CA 1
ATOM 847 C C . VAL A 1 103 ? -36.816 -10.233 33.371 1.00 64.25 103 VAL A C 1
ATOM 849 O O . VAL A 1 103 ? -35.909 -9.770 32.683 1.00 64.25 103 VAL A O 1
ATOM 852 N N . LEU A 1 104 ? -38.054 -10.382 32.896 1.00 59.16 104 LEU A N 1
ATOM 853 C CA . LEU A 1 104 ? -38.459 -9.896 31.576 1.00 59.16 104 LEU A CA 1
ATOM 854 C C . LEU A 1 104 ? -38.451 -8.355 31.566 1.00 59.16 104 LEU A C 1
ATOM 856 O O . LEU A 1 104 ? -39.137 -7.727 32.379 1.00 59.16 104 LEU A O 1
ATOM 860 N N . PRO A 1 105 ? -37.687 -7.706 30.670 1.00 61.47 105 PRO A N 1
ATOM 861 C CA . PRO A 1 105 ? -37.690 -6.254 30.558 1.00 61.47 105 PRO A CA 1
ATOM 862 C C . PRO A 1 105 ? -39.031 -5.757 30.038 1.00 61.47 105 PRO A C 1
ATOM 864 O O . PRO A 1 105 ? -39.571 -6.258 29.056 1.00 61.47 105 PRO A O 1
ATOM 867 N N . SER A 1 106 ? -39.537 -4.701 30.674 1.00 67.06 106 SER A N 1
ATOM 868 C CA . SER A 1 106 ? -40.657 -3.929 30.142 1.00 67.06 106 SER A CA 1
ATOM 869 C C . SER A 1 106 ? -40.331 -3.420 28.733 1.00 67.06 106 SER A C 1
ATOM 871 O O . SER A 1 106 ? -39.253 -2.869 28.497 1.00 67.06 106 SER A O 1
ATOM 873 N N . ASN A 1 107 ? -41.297 -3.538 27.821 1.00 71.00 107 ASN A N 1
ATOM 874 C CA . ASN A 1 107 ? -41.174 -3.141 26.415 1.00 71.00 107 ASN A CA 1
ATOM 875 C C . ASN A 1 107 ? -40.753 -1.659 26.250 1.00 71.00 107 ASN A C 1
ATOM 877 O O . ASN A 1 107 ? -39.961 -1.319 25.375 1.00 71.00 107 ASN A O 1
ATOM 881 N N . LYS A 1 108 ? -41.171 -0.778 27.176 1.00 73.25 108 LYS A N 1
ATOM 882 C CA . LYS A 1 108 ? -40.754 0.640 27.203 1.00 73.25 108 LYS A CA 1
ATOM 883 C C . LYS A 1 108 ? -39.264 0.829 27.517 1.00 73.25 108 LYS A C 1
ATOM 885 O O . LYS A 1 108 ? -38.629 1.710 26.944 1.00 73.25 108 LYS A O 1
ATOM 890 N N . LYS A 1 109 ? -38.685 0.004 28.403 1.00 70.75 109 LYS A N 1
ATOM 891 C CA . LYS A 1 109 ? -37.243 0.053 28.718 1.00 70.75 109 LYS A CA 1
ATOM 892 C C . LYS A 1 109 ? -36.400 -0.422 27.533 1.00 70.75 109 LYS A C 1
ATOM 894 O O . LYS A 1 109 ? -35.353 0.157 27.275 1.00 70.75 109 LYS A O 1
ATOM 899 N N . LEU A 1 110 ? -36.873 -1.431 26.800 1.00 67.88 110 LEU A N 1
ATOM 900 C CA . LEU A 1 110 ? -36.228 -1.913 25.574 1.00 67.88 110 LEU A CA 1
ATOM 901 C C . LEU A 1 110 ? -36.237 -0.861 24.462 1.00 67.88 110 LEU A C 1
ATOM 903 O O . LEU A 1 110 ? -35.201 -0.629 23.851 1.00 67.88 110 LEU A O 1
ATOM 907 N N . GLN A 1 111 ? -37.370 -0.193 24.228 1.00 70.75 111 GLN A N 1
ATOM 908 C CA . GLN A 1 111 ? -37.457 0.869 23.219 1.00 70.75 111 GLN A CA 1
ATOM 909 C C . GLN A 1 111 ? -36.557 2.064 23.547 1.00 70.75 111 GLN A C 1
ATOM 911 O O . GLN A 1 111 ? -35.875 2.570 22.659 1.00 70.75 111 GLN A O 1
ATOM 916 N N . LYS A 1 112 ? -36.505 2.483 24.820 1.00 77.12 112 LYS A N 1
ATOM 917 C CA . LYS A 1 112 ? -35.602 3.555 25.255 1.00 77.12 112 LYS A CA 1
ATOM 918 C C . LYS A 1 112 ? -34.133 3.173 25.044 1.00 77.12 112 LYS A C 1
ATOM 920 O O . LYS A 1 112 ? -33.396 3.951 24.451 1.00 77.12 112 LYS A O 1
ATOM 925 N N . LYS A 1 113 ? -33.742 1.953 25.432 1.00 70.88 113 LYS A N 1
ATOM 926 C CA . LYS A 1 113 ? -32.383 1.442 25.193 1.00 70.88 113 LYS A CA 1
ATOM 927 C C . LYS A 1 113 ? -32.037 1.361 23.710 1.00 70.88 113 LYS A C 1
ATOM 929 O O . LYS A 1 113 ? -30.949 1.747 23.321 1.00 70.88 113 LYS A O 1
ATOM 934 N N . LEU A 1 114 ? -32.970 0.915 22.872 1.00 70.69 114 LEU A N 1
ATOM 935 C CA . LEU A 1 114 ? -32.759 0.859 21.428 1.00 70.69 114 LEU A CA 1
ATOM 936 C C . LEU A 1 114 ? -32.518 2.255 20.830 1.00 70.69 114 LEU A C 1
ATOM 938 O O . LEU A 1 114 ? -31.704 2.395 19.922 1.00 70.69 114 LEU A O 1
ATOM 942 N N . ALA A 1 115 ? -33.207 3.282 21.335 1.00 73.25 115 ALA A N 1
ATOM 943 C CA . ALA A 1 115 ? -32.997 4.666 20.918 1.00 73.25 115 ALA A CA 1
ATOM 944 C C . ALA A 1 115 ? -31.644 5.225 21.397 1.00 73.25 115 ALA A C 1
ATOM 946 O O . ALA A 1 115 ? -30.977 5.921 20.634 1.00 73.25 115 ALA A O 1
ATOM 947 N N . GLU A 1 116 ? -31.223 4.896 22.623 1.00 75.75 116 GLU A N 1
ATOM 948 C CA . GLU A 1 116 ? -29.905 5.254 23.173 1.00 75.75 116 GLU A CA 1
ATOM 949 C C . GLU A 1 116 ? -28.769 4.575 22.387 1.00 75.75 116 GLU A C 1
ATOM 951 O O . GLU A 1 116 ? -27.851 5.255 21.925 1.00 75.75 116 GLU A O 1
ATOM 956 N N . ASP A 1 117 ? -28.883 3.269 22.127 1.00 68.44 117 ASP A N 1
ATOM 957 C CA . ASP A 1 117 ? -27.943 2.503 21.299 1.00 68.44 117 ASP A CA 1
ATOM 958 C C . ASP A 1 117 ? -27.870 3.065 19.870 1.00 68.44 117 ASP A C 1
ATOM 960 O O . ASP A 1 117 ? -26.790 3.162 19.290 1.00 68.44 117 ASP A O 1
ATOM 964 N N . TYR A 1 118 ? -29.009 3.469 19.295 1.00 66.94 118 TYR A N 1
ATOM 965 C CA . TYR A 1 118 ? -29.061 4.088 17.970 1.00 66.94 118 TYR A CA 1
ATOM 966 C C . TYR A 1 118 ? -28.387 5.467 17.945 1.00 66.94 118 TYR A C 1
ATOM 968 O O . TYR A 1 118 ? -27.651 5.777 17.008 1.00 66.94 118 TYR A O 1
ATOM 976 N N . ALA A 1 119 ? -28.600 6.291 18.973 1.00 73.81 119 ALA A N 1
ATOM 977 C CA . ALA A 1 119 ? -27.963 7.599 19.090 1.00 73.81 119 ALA A CA 1
ATOM 978 C C . ALA A 1 119 ? -26.441 7.477 19.247 1.00 73.81 119 ALA A C 1
ATOM 980 O O . ALA A 1 119 ? -25.698 8.203 18.589 1.00 73.81 119 ALA A O 1
ATOM 981 N N . ALA A 1 120 ? -25.976 6.526 20.056 1.00 68.25 120 ALA A N 1
ATOM 982 C CA . ALA A 1 120 ? -24.553 6.276 20.235 1.00 68.25 120 ALA A CA 1
ATOM 983 C C . ALA A 1 120 ? -23.915 5.637 18.986 1.00 68.25 120 ALA A C 1
ATOM 985 O O . ALA A 1 120 ? -22.818 6.022 18.595 1.00 68.25 120 ALA A O 1
ATOM 986 N N . ALA A 1 121 ? -24.622 4.741 18.288 1.00 62.44 121 ALA A N 1
ATOM 987 C CA . ALA A 1 121 ? -24.173 4.201 17.002 1.00 62.44 121 ALA A CA 1
ATOM 988 C C . ALA A 1 121 ? -24.059 5.278 15.911 1.00 62.44 121 ALA A C 1
ATOM 990 O O . ALA A 1 121 ? -23.232 5.149 15.017 1.00 62.44 121 ALA A O 1
ATOM 991 N N . LYS A 1 122 ? -24.857 6.351 15.989 1.00 67.38 122 LYS A N 1
ATOM 992 C CA . LYS A 1 122 ? -24.751 7.513 15.094 1.00 67.38 122 LYS A CA 1
ATOM 993 C C . LYS A 1 122 ? -23.519 8.382 15.389 1.00 67.38 122 LYS A C 1
ATOM 995 O O . LYS A 1 122 ? -23.110 9.149 14.526 1.00 67.38 122 LYS A O 1
ATOM 1000 N N . GLN A 1 123 ? -22.955 8.287 16.594 1.00 74.50 123 GLN A N 1
ATOM 1001 C CA . GLN A 1 123 ? -21.723 8.983 16.984 1.00 74.50 123 GLN A CA 1
ATOM 1002 C C . GLN A 1 123 ? -20.456 8.158 16.700 1.00 74.50 123 GLN A C 1
ATOM 1004 O O . GLN A 1 123 ? -19.360 8.714 16.699 1.00 74.50 123 GLN A O 1
ATOM 1009 N N . ASP A 1 124 ? -20.585 6.849 16.462 1.00 79.88 124 ASP A N 1
ATOM 1010 C CA . ASP A 1 124 ? -19.461 5.995 16.079 1.00 79.88 124 ASP A CA 1
ATOM 1011 C C . ASP A 1 124 ? -19.116 6.224 14.599 1.00 79.88 124 ASP A C 1
ATOM 1013 O O . ASP A 1 124 ? -19.910 5.921 13.710 1.00 79.88 124 ASP A O 1
ATOM 1017 N N . LEU A 1 125 ? -17.916 6.746 14.327 1.00 81.50 125 LEU A N 1
ATOM 1018 C CA . LEU A 1 125 ? -17.413 6.957 12.961 1.00 81.50 125 LEU A CA 1
ATOM 1019 C C . LEU A 1 125 ? -16.807 5.672 12.375 1.00 81.50 125 LEU A C 1
ATOM 1021 O O . LEU A 1 125 ? -16.200 5.714 11.310 1.00 81.50 125 LEU A O 1
ATOM 1025 N N . GLY A 1 126 ? -16.916 4.544 13.087 1.00 85.06 126 GLY A N 1
ATOM 1026 C CA . GLY A 1 126 ? -16.486 3.238 12.606 1.00 85.06 126 GLY A CA 1
ATOM 1027 C C . GLY A 1 126 ? -14.973 3.114 12.439 1.00 85.06 126 GLY A C 1
ATOM 1028 O O . GLY A 1 126 ? -14.526 2.354 11.581 1.00 85.06 126 GLY A O 1
ATOM 1029 N N . ILE A 1 127 ? -14.181 3.842 13.236 1.00 88.56 127 ILE A N 1
ATOM 1030 C CA . ILE A 1 127 ? -12.716 3.782 13.164 1.00 88.56 127 ILE A CA 1
ATOM 1031 C C . ILE A 1 127 ? -12.241 2.452 13.757 1.00 88.56 127 ILE A C 1
ATOM 1033 O O . ILE A 1 127 ? -12.576 2.119 14.898 1.00 88.56 127 ILE A O 1
ATOM 1037 N N . GLY A 1 128 ? -11.451 1.699 12.997 1.00 88.75 128 GLY A N 1
ATOM 1038 C CA . GLY A 1 128 ? -10.776 0.476 13.425 1.00 88.75 128 GLY A CA 1
ATOM 1039 C C . GLY A 1 128 ? -9.276 0.524 13.137 1.00 88.75 128 GLY A C 1
ATOM 1040 O O . GLY A 1 128 ? -8.829 1.299 12.297 1.00 88.75 128 GLY A O 1
ATOM 1041 N N . LEU A 1 129 ? -8.508 -0.329 13.818 1.00 88.94 129 LEU A N 1
ATOM 1042 C CA . LEU A 1 129 ? -7.065 -0.484 13.609 1.00 88.94 129 LEU A CA 1
ATOM 1043 C C . LEU A 1 129 ? -6.726 -1.883 13.096 1.00 88.94 129 LEU A C 1
ATOM 1045 O O . LEU A 1 129 ? -7.300 -2.880 13.543 1.00 88.94 129 LEU A O 1
ATOM 1049 N N . ASP A 1 130 ? -5.743 -1.967 12.203 1.00 88.94 130 ASP A N 1
ATOM 1050 C CA . ASP A 1 130 ? -5.160 -3.235 11.760 1.00 88.94 130 ASP A CA 1
ATOM 1051 C C . ASP A 1 130 ? -4.125 -3.772 12.764 1.00 88.94 130 ASP A C 1
ATOM 1053 O O . ASP A 1 130 ? -2.914 -3.770 12.540 1.00 88.94 130 ASP A O 1
ATOM 1057 N N . TYR A 1 131 ? -4.622 -4.272 13.897 1.00 84.88 131 TYR A N 1
ATOM 1058 C CA . TYR A 1 131 ? -3.811 -4.816 14.998 1.00 84.88 131 TYR A CA 1
ATOM 1059 C C . TYR A 1 131 ? -2.953 -6.037 14.649 1.00 84.88 131 TYR A C 1
ATOM 1061 O O . TYR A 1 131 ? -2.178 -6.504 15.480 1.00 84.88 131 TYR A O 1
ATOM 1069 N N . LYS A 1 132 ? -3.148 -6.643 13.480 1.00 83.00 132 LYS A N 1
ATOM 1070 C CA . LYS A 1 132 ? -2.418 -7.851 13.081 1.00 83.00 132 LYS A CA 1
ATOM 1071 C C . LYS A 1 132 ? -1.536 -7.624 11.859 1.00 83.00 132 LYS A C 1
ATOM 1073 O O . LYS A 1 132 ? -0.952 -8.596 11.385 1.00 83.00 132 LYS A O 1
ATOM 1078 N N . ALA A 1 133 ? -1.446 -6.381 11.373 1.00 83.19 133 ALA A N 1
ATOM 1079 C CA . ALA A 1 133 ? -0.742 -6.033 10.141 1.00 83.19 133 ALA A CA 1
ATOM 1080 C C . ALA A 1 133 ? -1.142 -6.972 8.987 1.00 83.19 133 ALA A C 1
ATOM 1082 O O . ALA A 1 133 ? -0.309 -7.617 8.352 1.00 83.19 133 ALA A O 1
ATOM 1083 N N . THR A 1 134 ? -2.454 -7.140 8.807 1.00 82.88 134 THR A N 1
ATOM 1084 C CA . THR A 1 134 ? -3.039 -8.018 7.781 1.00 82.88 134 THR A CA 1
ATOM 1085 C C . THR A 1 134 ? -3.232 -7.309 6.448 1.00 82.88 134 THR A C 1
ATOM 1087 O O . THR A 1 134 ? -3.206 -7.949 5.403 1.00 82.88 134 THR A O 1
ATOM 1090 N N . ILE A 1 135 ? -3.434 -5.994 6.486 1.00 85.81 135 ILE A N 1
ATOM 1091 C CA . ILE A 1 135 ? -3.657 -5.124 5.331 1.00 85.81 135 ILE A CA 1
ATOM 1092 C C . ILE A 1 135 ? -2.503 -4.130 5.223 1.00 85.81 135 ILE A C 1
ATOM 1094 O O . ILE A 1 135 ? -1.975 -3.923 4.130 1.00 85.81 135 ILE A O 1
ATOM 1098 N N . PHE A 1 136 ? -2.121 -3.532 6.351 1.00 90.00 136 PHE A N 1
ATOM 1099 C CA . PHE A 1 136 ? -1.119 -2.483 6.422 1.00 90.00 136 PHE A CA 1
ATOM 1100 C C . PHE A 1 136 ? 0.144 -2.982 7.113 1.00 90.00 136 PHE A C 1
ATOM 1102 O O . PHE A 1 136 ? 0.088 -3.511 8.222 1.00 90.00 136 PHE A O 1
ATOM 1109 N N . GLN A 1 137 ? 1.294 -2.721 6.501 1.00 88.25 137 GLN A N 1
ATOM 1110 C CA . GLN A 1 137 ? 2.587 -2.830 7.159 1.00 88.25 137 GLN A CA 1
ATOM 1111 C C . GLN A 1 137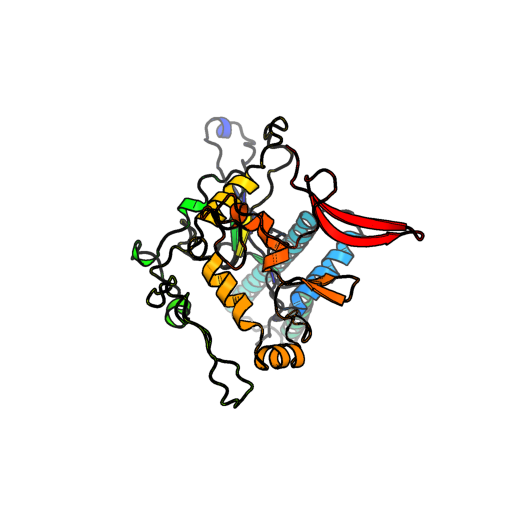 ? 3.127 -1.433 7.443 1.00 88.25 137 GLN A C 1
ATOM 1113 O O . GLN A 1 137 ? 3.427 -0.677 6.524 1.00 88.25 137 GLN A O 1
ATOM 1118 N N . THR A 1 138 ? 3.279 -1.096 8.721 1.00 86.19 138 THR A N 1
ATOM 1119 C CA . THR A 1 138 ? 4.021 0.100 9.134 1.00 86.19 138 THR A CA 1
ATOM 1120 C C . THR A 1 138 ? 5.455 -0.293 9.466 1.00 86.19 138 THR A C 1
ATOM 1122 O O . THR A 1 138 ? 5.683 -1.218 10.247 1.00 86.19 138 THR A O 1
ATOM 1125 N N . ILE A 1 139 ? 6.415 0.390 8.850 1.00 83.06 139 ILE A N 1
ATOM 1126 C CA . ILE A 1 139 ? 7.849 0.174 9.032 1.00 83.06 139 ILE A CA 1
ATOM 1127 C C . ILE A 1 139 ? 8.413 1.408 9.743 1.00 83.06 139 ILE A C 1
ATOM 1129 O O . ILE A 1 139 ? 8.280 2.516 9.219 1.00 83.06 139 ILE A O 1
ATOM 1133 N N . PRO A 1 140 ? 9.000 1.268 10.943 1.00 78.31 140 PRO A N 1
ATOM 1134 C CA . PRO A 1 140 ? 9.622 2.396 11.626 1.00 78.31 140 PRO A CA 1
ATOM 1135 C C . PRO A 1 140 ? 10.892 2.841 10.888 1.00 78.31 140 PRO A C 1
ATOM 1137 O O . PRO A 1 140 ? 11.595 2.007 10.323 1.00 78.31 140 PRO A O 1
ATOM 1140 N N . ALA A 1 141 ? 11.239 4.129 10.960 1.00 74.00 141 ALA A N 1
ATOM 1141 C CA . ALA A 1 141 ? 12.467 4.668 10.357 1.00 74.00 141 ALA A CA 1
ATOM 1142 C C . ALA A 1 141 ? 13.755 3.965 10.816 1.00 74.00 141 ALA A C 1
ATOM 1144 O O . ALA A 1 141 ? 14.751 3.963 10.103 1.00 74.00 141 ALA A O 1
ATOM 1145 N N . THR A 1 142 ? 13.743 3.391 12.021 1.00 71.44 142 THR A N 1
ATOM 1146 C CA . THR A 1 142 ? 14.876 2.670 12.613 1.00 71.44 142 THR A CA 1
ATOM 1147 C C . THR A 1 142 ? 14.976 1.215 12.162 1.00 71.44 142 THR A C 1
ATOM 1149 O O . THR A 1 142 ? 15.911 0.525 12.570 1.00 71.44 142 THR A O 1
ATOM 1152 N N . ALA A 1 143 ? 14.023 0.721 11.365 1.00 73.94 143 ALA A N 1
ATOM 1153 C CA . ALA A 1 143 ? 14.121 -0.609 10.786 1.00 73.94 143 ALA A CA 1
ATOM 1154 C C . ALA A 1 143 ? 15.360 -0.693 9.886 1.00 73.94 143 ALA A C 1
ATOM 1156 O O . ALA A 1 143 ? 15.690 0.251 9.175 1.00 73.94 143 ALA A O 1
ATOM 1157 N N . GLN A 1 144 ? 16.036 -1.833 9.928 1.00 73.62 144 GLN A N 1
ATOM 1158 C CA . GLN A 1 144 ? 17.143 -2.180 9.041 1.00 73.62 144 GLN A CA 1
ATOM 1159 C C . GLN A 1 144 ? 16.779 -3.484 8.334 1.00 73.62 144 GLN A C 1
ATOM 1161 O O . GLN A 1 144 ? 15.999 -4.265 8.888 1.00 73.62 144 GLN A O 1
ATOM 1166 N N . HIS A 1 145 ? 17.344 -3.714 7.148 1.00 74.25 145 HIS A N 1
ATOM 1167 C CA . HIS A 1 145 ? 17.145 -4.943 6.371 1.00 74.25 145 HIS A CA 1
ATOM 1168 C C . HIS A 1 145 ? 15.668 -5.214 6.059 1.00 74.25 145 HIS A C 1
ATOM 1170 O O . HIS A 1 145 ? 15.127 -6.295 6.288 1.00 74.25 145 HIS A O 1
ATOM 1176 N N . VAL A 1 146 ? 14.974 -4.190 5.558 1.00 80.38 146 VAL A N 1
ATOM 1177 C CA . VAL A 1 146 ? 13.557 -4.311 5.179 1.00 80.38 146 VAL A CA 1
ATOM 1178 C C . VAL A 1 146 ? 13.386 -5.280 4.001 1.00 80.38 146 VAL A C 1
ATOM 1180 O O . VAL A 1 146 ? 12.362 -5.962 3.907 1.00 80.38 146 VAL A O 1
ATOM 1183 N N . SER A 1 147 ? 14.397 -5.367 3.136 1.00 80.00 147 SER A N 1
ATOM 1184 C CA . SER A 1 147 ? 14.441 -6.265 1.979 1.00 80.00 147 SER A CA 1
ATOM 1185 C C . SER A 1 147 ? 14.382 -7.750 2.357 1.00 80.00 147 SER A C 1
ATOM 1187 O O . SER A 1 147 ? 13.780 -8.522 1.619 1.00 80.00 147 SER A O 1
ATOM 1189 N N . ASP A 1 148 ? 14.872 -8.145 3.540 1.00 83.12 148 ASP A N 1
ATOM 1190 C CA . ASP A 1 148 ? 14.811 -9.532 4.037 1.00 83.12 148 ASP A CA 1
ATOM 1191 C C . ASP A 1 148 ? 13.367 -10.032 4.210 1.00 83.12 148 ASP A C 1
ATOM 1193 O O . ASP A 1 148 ? 13.106 -11.233 4.285 1.00 83.12 148 ASP A O 1
ATOM 1197 N N . SER A 1 149 ? 12.400 -9.112 4.280 1.00 84.38 149 SER A N 1
ATOM 1198 C CA . SER A 1 149 ? 10.975 -9.452 4.314 1.00 84.38 149 SER A CA 1
ATOM 1199 C C . SER A 1 149 ? 10.414 -9.794 2.928 1.00 84.38 149 SER A C 1
ATOM 1201 O O . SER A 1 149 ? 9.264 -10.216 2.827 1.00 84.38 149 SER A O 1
ATOM 1203 N N . VAL A 1 150 ? 11.175 -9.612 1.849 1.00 85.69 150 VAL A N 1
ATOM 1204 C CA . VAL A 1 150 ? 10.764 -9.905 0.473 1.00 85.69 150 VAL A CA 1
ATOM 1205 C C . VAL A 1 150 ? 11.228 -11.308 0.094 1.00 85.69 150 VAL A C 1
ATOM 1207 O O . VAL A 1 150 ? 12.382 -11.534 -0.249 1.00 85.69 150 VAL A O 1
ATOM 1210 N N . ILE A 1 151 ? 10.308 -12.270 0.169 1.00 86.81 151 ILE A N 1
ATOM 1211 C CA . ILE A 1 151 ? 10.620 -13.700 0.045 1.00 86.81 151 ILE A CA 1
ATOM 1212 C C . ILE A 1 151 ? 9.630 -14.409 -0.875 1.00 86.81 151 ILE A C 1
ATOM 1214 O O . ILE A 1 151 ? 8.463 -14.016 -0.976 1.00 86.81 151 ILE A O 1
ATOM 1218 N N . ALA A 1 152 ? 10.070 -15.475 -1.544 1.00 85.94 152 ALA A N 1
ATOM 1219 C CA . ALA A 1 152 ? 9.173 -16.310 -2.334 1.00 85.94 152 ALA A CA 1
ATOM 1220 C C . ALA A 1 152 ? 8.391 -17.256 -1.412 1.00 85.94 152 ALA A C 1
ATOM 1222 O O . ALA A 1 152 ? 8.962 -18.027 -0.640 1.00 85.94 152 ALA A O 1
ATOM 1223 N N . LEU A 1 153 ? 7.057 -17.236 -1.499 1.00 84.75 153 LEU A N 1
ATOM 1224 C CA . LEU A 1 153 ? 6.211 -18.085 -0.649 1.00 84.75 153 LEU A CA 1
ATOM 1225 C C . LEU A 1 153 ? 6.424 -19.584 -0.921 1.00 84.75 153 LEU A C 1
ATOM 1227 O O . LEU A 1 153 ? 6.201 -20.406 -0.035 1.00 84.75 153 LEU A O 1
ATOM 1231 N N . SER A 1 154 ? 6.874 -19.951 -2.123 1.00 83.81 154 SER A N 1
ATOM 1232 C CA . SER A 1 154 ? 7.250 -21.321 -2.485 1.00 83.81 154 SER A CA 1
ATOM 1233 C C . SER A 1 154 ? 8.421 -21.869 -1.663 1.00 83.81 154 SER A C 1
ATOM 1235 O O . SER A 1 154 ? 8.487 -23.075 -1.439 1.00 83.81 154 SER A O 1
ATOM 1237 N N . GLU A 1 155 ? 9.326 -21.005 -1.196 1.00 84.94 155 GLU A N 1
ATOM 1238 C CA . GLU A 1 155 ? 10.490 -21.387 -0.380 1.00 84.94 155 GLU A CA 1
ATOM 1239 C C . GLU A 1 155 ? 10.108 -21.636 1.087 1.00 84.94 155 GLU A C 1
ATOM 1241 O O . GLU A 1 155 ? 10.814 -22.330 1.820 1.00 84.94 155 GLU A O 1
ATOM 1246 N N . HIS A 1 156 ? 8.937 -21.141 1.502 1.00 84.19 156 HIS A N 1
ATOM 1247 C CA . HIS A 1 156 ? 8.421 -21.248 2.861 1.00 84.19 156 HIS A CA 1
ATOM 1248 C C . HIS A 1 156 ? 7.049 -21.940 2.883 1.00 84.19 156 HIS A C 1
ATOM 1250 O O . HIS A 1 156 ? 6.022 -21.290 3.081 1.00 84.19 156 HIS A O 1
ATOM 1256 N N . PRO A 1 157 ? 6.993 -23.282 2.758 1.00 77.62 157 PRO A N 1
ATOM 1257 C CA . PRO A 1 157 ? 5.731 -24.027 2.683 1.00 77.62 157 PRO A CA 1
ATOM 1258 C C . PRO A 1 157 ? 4.872 -23.936 3.955 1.00 77.62 157 PRO A C 1
ATOM 1260 O O . PRO A 1 157 ? 3.692 -24.284 3.929 1.00 77.62 157 PRO A O 1
ATOM 1263 N N . SER A 1 158 ? 5.441 -23.477 5.073 1.00 80.56 158 SER A N 1
ATOM 1264 C CA . SER A 1 158 ? 4.706 -23.189 6.307 1.00 80.56 158 SER A CA 1
ATOM 1265 C C . SER A 1 158 ? 3.856 -21.918 6.223 1.00 80.56 158 SER A C 1
ATOM 1267 O O . SER A 1 158 ? 2.951 -21.752 7.042 1.00 80.56 158 SER A O 1
ATOM 1269 N N . PHE A 1 159 ? 4.118 -21.026 5.263 1.00 83.00 159 PHE A N 1
ATOM 1270 C CA . PHE A 1 159 ? 3.423 -19.750 5.164 1.00 83.00 159 PHE A CA 1
ATOM 1271 C C . PHE A 1 159 ? 2.060 -19.921 4.478 1.00 83.00 159 PHE A C 1
ATOM 1273 O O . PHE A 1 159 ? 1.939 -20.593 3.448 1.00 83.00 159 PHE A O 1
ATOM 1280 N N . PRO A 1 160 ? 0.991 -19.320 5.026 1.00 79.81 160 PRO A N 1
ATOM 1281 C CA . PRO A 1 160 ? -0.337 -19.457 4.457 1.00 79.81 160 PRO A CA 1
ATOM 1282 C C . PRO A 1 160 ? -0.441 -18.664 3.152 1.00 79.81 160 PRO A C 1
ATOM 1284 O O . PRO A 1 160 ? -0.525 -17.442 3.170 1.00 79.81 160 PRO A O 1
ATOM 1287 N N . VAL A 1 161 ? -0.528 -19.353 2.011 1.00 80.56 161 VAL A N 1
ATOM 1288 C CA . VAL A 1 161 ? -0.806 -18.699 0.722 1.00 80.56 161 VAL A CA 1
ATOM 1289 C C . VAL A 1 161 ? -2.252 -18.177 0.707 1.00 80.56 161 VAL A C 1
ATOM 1291 O O . VAL A 1 161 ? -3.192 -18.986 0.787 1.00 80.56 161 VAL A O 1
ATOM 1294 N N . PRO A 1 162 ? -2.477 -16.856 0.555 1.00 81.75 162 PRO A N 1
ATOM 1295 C CA . PRO A 1 162 ? -3.816 -16.297 0.434 1.00 81.75 162 PRO A CA 1
ATOM 1296 C C . PRO A 1 162 ? -4.628 -16.981 -0.670 1.00 81.75 162 PRO A C 1
ATOM 1298 O O . PRO A 1 162 ? -4.188 -17.128 -1.810 1.00 81.75 162 PRO A O 1
ATOM 1301 N N . LYS A 1 163 ? -5.869 -17.378 -0.357 1.00 83.44 163 LYS A N 1
ATOM 1302 C CA . LYS A 1 163 ? -6.767 -18.035 -1.329 1.00 83.44 163 LYS A CA 1
ATOM 1303 C C . LYS A 1 163 ? -7.029 -17.175 -2.570 1.00 83.44 163 LYS A C 1
ATOM 1305 O O . LYS A 1 163 ? -7.354 -17.722 -3.620 1.00 83.44 163 LYS A O 1
ATOM 1310 N N . SER A 1 164 ? -6.914 -15.853 -2.441 1.00 80.12 164 SER A N 1
ATOM 1311 C CA . SER A 1 164 ? -6.992 -14.901 -3.548 1.00 80.12 164 SER A CA 1
ATOM 1312 C C . SER A 1 164 ? -5.920 -15.174 -4.600 1.00 80.12 164 SER A C 1
ATOM 1314 O O . SER A 1 164 ? -6.271 -15.238 -5.772 1.00 80.12 164 SER A O 1
ATOM 1316 N N . PHE A 1 165 ? -4.668 -15.451 -4.213 1.00 82.69 165 PHE A N 1
ATOM 1317 C CA . PHE A 1 165 ? -3.578 -15.723 -5.162 1.00 82.69 165 PHE A CA 1
ATOM 1318 C C . PHE A 1 165 ? -3.839 -16.931 -6.057 1.00 82.69 165 PHE A C 1
ATOM 1320 O O . PHE A 1 165 ? -3.447 -16.917 -7.217 1.00 82.69 165 PHE A O 1
ATOM 1327 N N . LYS A 1 166 ? -4.586 -17.931 -5.576 1.00 80.75 166 LYS A N 1
ATOM 1328 C CA . LYS A 1 166 ? -4.991 -19.083 -6.402 1.00 80.75 166 LYS A CA 1
ATOM 1329 C C . LYS A 1 166 ? -5.983 -18.720 -7.510 1.00 80.75 166 LYS A C 1
ATOM 1331 O O . LYS A 1 166 ? -6.131 -19.478 -8.461 1.00 80.75 166 LYS A O 1
ATOM 1336 N N . LYS A 1 167 ? -6.716 -17.616 -7.351 1.00 84.81 167 LYS A N 1
ATOM 1337 C CA . LYS A 1 167 ? -7.722 -17.134 -8.310 1.00 84.81 167 LYS A CA 1
ATOM 1338 C C . LYS A 1 167 ? -7.201 -16.009 -9.196 1.00 84.81 167 LYS A C 1
ATOM 1340 O O . LYS A 1 167 ? -7.838 -15.706 -10.201 1.00 84.81 167 LYS A O 1
ATOM 1345 N N . LEU A 1 168 ? -6.113 -15.352 -8.796 1.00 83.75 168 LEU A N 1
ATOM 1346 C CA . LEU A 1 168 ? -5.537 -14.276 -9.584 1.00 83.75 168 LEU A CA 1
ATOM 1347 C C . LEU A 1 168 ? -4.855 -14.852 -10.831 1.00 83.75 168 LEU A C 1
ATOM 1349 O O . LEU A 1 168 ? -4.236 -15.916 -10.755 1.00 83.75 168 LEU A O 1
ATOM 1353 N N . PRO A 1 169 ? -4.939 -14.148 -11.973 1.00 84.19 169 PRO A N 1
ATOM 1354 C CA . PRO A 1 169 ? -4.101 -14.468 -13.116 1.00 84.19 169 PRO A CA 1
ATOM 1355 C C . PRO A 1 169 ? -2.631 -14.346 -12.713 1.00 84.19 169 PRO A C 1
ATOM 1357 O O . PRO A 1 169 ? -2.299 -13.609 -11.780 1.00 84.19 169 PRO A O 1
ATOM 1360 N N . GLY A 1 170 ? -1.751 -15.060 -13.415 1.00 84.19 170 GLY A N 1
ATOM 1361 C CA . GLY A 1 170 ? -0.324 -15.003 -13.126 1.00 84.19 170 GLY A CA 1
ATOM 1362 C C . GLY A 1 170 ? 0.216 -13.562 -13.196 1.00 84.19 170 GLY A C 1
ATOM 1363 O O . GLY A 1 170 ? -0.306 -12.756 -13.967 1.00 84.19 170 GLY A O 1
ATOM 1364 N N . PRO A 1 171 ? 1.267 -13.238 -12.433 1.00 84.12 171 PRO A N 1
ATOM 1365 C CA . PRO A 1 171 ? 1.844 -11.895 -12.279 1.00 84.12 171 PRO A CA 1
ATOM 1366 C C . PRO A 1 171 ? 2.188 -11.192 -13.597 1.00 84.12 171 PRO A C 1
ATOM 1368 O O . PRO A 1 171 ? 1.975 -9.992 -13.738 1.00 84.12 171 PRO A O 1
ATOM 1371 N N . PHE A 1 172 ? 2.646 -11.949 -14.595 1.00 82.81 172 PHE A N 1
ATOM 1372 C CA . PHE A 1 172 ? 2.988 -11.436 -15.926 1.00 82.81 172 PHE A CA 1
ATOM 1373 C C . PHE A 1 172 ? 1.888 -11.683 -16.967 1.00 82.81 172 PHE A C 1
ATOM 1375 O O . PHE A 1 172 ? 2.072 -11.423 -18.156 1.00 82.81 172 PHE A O 1
ATOM 1382 N N . THR A 1 173 ? 0.736 -12.215 -16.551 1.00 77.19 173 THR A N 1
ATOM 1383 C CA . THR A 1 173 ? -0.364 -12.517 -17.466 1.00 77.19 173 THR A CA 1
ATOM 1384 C C . THR A 1 173 ? -0.988 -11.227 -17.963 1.00 77.19 173 THR A C 1
ATOM 1386 O O . THR A 1 173 ? -1.390 -10.346 -17.202 1.00 77.19 173 THR A O 1
ATOM 1389 N N . LEU A 1 174 ? -1.112 -11.130 -19.278 1.00 66.88 174 LEU A N 1
ATOM 1390 C CA . LEU A 1 174 ? -1.688 -9.969 -19.920 1.00 66.88 174 LEU A CA 1
ATOM 1391 C C . LEU A 1 174 ? -3.202 -10.019 -19.794 1.00 66.88 174 LEU A C 1
ATOM 1393 O O . LEU A 1 174 ? -3.836 -10.924 -20.328 1.00 66.88 174 LEU A O 1
ATOM 1397 N N . GLN A 1 175 ? -3.784 -9.032 -19.112 1.00 59.06 175 GLN A N 1
ATOM 1398 C CA . GLN A 1 175 ? -5.230 -8.859 -19.144 1.00 59.06 175 GLN A CA 1
ATOM 1399 C C . GLN A 1 175 ? -5.655 -8.491 -20.569 1.00 59.06 175 GLN A C 1
ATOM 1401 O O . GLN A 1 175 ? -5.313 -7.420 -21.073 1.00 59.06 175 GLN A O 1
ATOM 1406 N N . THR A 1 176 ? -6.361 -9.418 -21.209 1.00 53.31 176 THR A N 1
ATOM 1407 C CA . THR A 1 176 ? -7.007 -9.282 -22.522 1.00 53.31 176 THR A CA 1
ATOM 1408 C C . THR A 1 176 ? -8.449 -8.791 -22.417 1.00 53.31 176 THR A C 1
ATOM 1410 O O . THR A 1 176 ? -9.111 -8.630 -23.435 1.00 53.31 176 THR A O 1
ATOM 1413 N N . TYR A 1 177 ? -8.955 -8.567 -21.201 1.00 45.53 177 TYR A N 1
ATOM 1414 C CA . TYR A 1 177 ? -10.369 -8.293 -20.980 1.00 45.53 177 TYR A CA 1
ATOM 1415 C C . TYR A 1 177 ? -10.642 -6.792 -20.902 1.00 45.53 177 TYR A C 1
ATOM 1417 O O . TYR A 1 177 ? -10.462 -6.168 -19.859 1.00 45.53 177 TYR A O 1
ATOM 1425 N N . THR A 1 178 ? -11.120 -6.221 -22.003 1.00 46.91 178 THR A N 1
ATOM 1426 C CA . THR A 1 178 ? -11.879 -4.969 -21.995 1.00 46.91 178 THR A CA 1
ATOM 1427 C C . THR A 1 178 ? -13.366 -5.340 -22.056 1.00 46.91 178 THR A C 1
ATOM 1429 O O . THR A 1 178 ? -13.864 -5.726 -23.111 1.00 46.91 178 THR A O 1
ATOM 1432 N N . PRO A 1 179 ? -14.111 -5.274 -20.935 1.00 43.28 179 PRO A N 1
ATOM 1433 C CA . PRO A 1 179 ? -15.478 -5.803 -20.840 1.00 43.28 179 PRO A CA 1
ATOM 1434 C C . PRO A 1 179 ? -16.526 -5.096 -21.722 1.00 43.28 179 PRO A C 1
ATOM 1436 O O . PRO A 1 179 ? -17.696 -5.468 -21.675 1.00 43.28 179 PRO A O 1
ATOM 1439 N N . HIS A 1 180 ? -16.149 -4.091 -22.519 1.00 43.31 180 HIS A N 1
ATOM 1440 C CA . HIS A 1 180 ? -17.098 -3.188 -23.176 1.00 43.31 180 HIS A CA 1
ATOM 1441 C C . HIS A 1 180 ? -17.027 -3.124 -24.702 1.00 43.31 180 HIS A C 1
ATOM 1443 O O . HIS A 1 180 ? -17.806 -2.381 -25.293 1.00 43.31 180 HIS A O 1
ATOM 1449 N N . LEU A 1 181 ? -16.173 -3.902 -25.370 1.00 42.44 181 LEU A N 1
ATOM 1450 C CA . LEU A 1 181 ? -16.106 -3.867 -26.831 1.00 42.44 181 LEU A CA 1
ATOM 1451 C C . LEU A 1 181 ? -16.076 -5.278 -27.420 1.00 42.44 181 LEU A C 1
ATOM 1453 O O . LEU A 1 181 ? -15.075 -5.981 -27.335 1.00 42.44 181 LEU A O 1
ATOM 1457 N N . ASN A 1 182 ? -17.159 -5.645 -28.112 1.00 39.03 182 ASN A N 1
ATOM 1458 C CA . ASN A 1 182 ? -17.203 -6.718 -29.114 1.00 39.03 182 ASN A CA 1
ATOM 1459 C C . ASN A 1 182 ? -16.327 -6.356 -30.337 1.00 39.03 182 ASN A C 1
ATOM 1461 O O . ASN A 1 182 ? -16.784 -6.416 -31.477 1.00 39.03 182 ASN A O 1
ATOM 1465 N N . SER A 1 183 ? -15.098 -5.884 -30.119 1.00 39.88 183 SER A N 1
ATOM 1466 C CA . SER A 1 183 ? -14.210 -5.437 -31.183 1.00 39.88 183 SER A CA 1
ATOM 1467 C C . SER A 1 183 ? -13.267 -6.571 -31.554 1.00 39.88 183 SER A C 1
ATOM 1469 O O . SER A 1 183 ? -12.390 -6.960 -30.792 1.00 39.88 183 SER A O 1
ATOM 1471 N N . THR A 1 184 ? -13.450 -7.085 -32.764 1.00 37.75 184 THR A N 1
ATOM 1472 C CA . THR A 1 184 ? -12.629 -8.080 -33.473 1.00 37.75 184 THR A CA 1
ATOM 1473 C C . THR A 1 184 ? -11.219 -7.590 -33.834 1.00 37.75 184 THR A C 1
ATOM 1475 O O . THR A 1 184 ? -10.506 -8.241 -34.596 1.00 37.75 184 THR A O 1
ATOM 1478 N N . SER A 1 185 ? -10.778 -6.453 -33.299 1.00 39.34 185 SER A N 1
ATOM 1479 C CA . SER A 1 185 ? -9.401 -5.991 -33.424 1.00 39.34 185 SER A CA 1
ATOM 1480 C C . SER A 1 185 ? -8.521 -6.835 -32.510 1.00 39.34 185 SER A C 1
ATOM 1482 O O . SER A 1 185 ? -8.524 -6.657 -31.296 1.00 39.34 185 SER A O 1
ATOM 1484 N N . ALA A 1 186 ? -7.793 -7.781 -33.107 1.00 38.41 186 ALA A N 1
ATOM 1485 C CA . ALA A 1 186 ? -6.781 -8.567 -32.423 1.00 38.41 186 ALA A CA 1
ATOM 1486 C C . ALA A 1 186 ? -5.867 -7.626 -31.633 1.00 38.41 186 ALA A C 1
ATOM 1488 O O . ALA A 1 186 ? -5.129 -6.827 -32.214 1.00 38.41 186 ALA A O 1
ATOM 1489 N N . ILE A 1 187 ? -5.936 -7.709 -30.305 1.00 45.09 187 ILE A N 1
ATOM 1490 C CA . ILE A 1 187 ? -4.991 -7.021 -29.444 1.00 45.09 187 ILE A CA 1
ATOM 1491 C C . ILE A 1 187 ? -3.636 -7.660 -29.753 1.00 45.09 187 ILE A C 1
ATOM 1493 O O . ILE A 1 187 ? -3.358 -8.781 -29.322 1.00 45.09 187 ILE A O 1
ATOM 1497 N N . LEU A 1 188 ? -2.797 -6.976 -30.535 1.00 43.50 188 LEU A N 1
ATOM 1498 C CA . LEU A 1 188 ? -1.398 -7.347 -30.731 1.00 43.50 188 LEU A CA 1
ATOM 1499 C C . LEU A 1 188 ? -0.653 -7.030 -29.433 1.00 43.50 188 LEU A C 1
ATOM 1501 O O . LEU A 1 188 ? 0.165 -6.116 -29.365 1.00 43.50 188 LEU A O 1
ATOM 1505 N N . VAL A 1 189 ? -0.965 -7.766 -28.364 1.00 51.84 189 VAL A N 1
ATOM 1506 C CA . VAL A 1 189 ? -0.154 -7.717 -27.160 1.00 51.84 189 VAL A CA 1
ATOM 1507 C C . VAL A 1 189 ? 1.146 -8.419 -27.504 1.00 51.84 189 VAL A C 1
ATOM 1509 O O . VAL A 1 189 ? 1.228 -9.647 -27.490 1.00 51.84 189 VAL A O 1
ATOM 1512 N N . GLN A 1 190 ? 2.164 -7.639 -27.857 1.00 57.03 190 GLN A N 1
ATOM 1513 C CA . GLN A 1 190 ? 3.498 -8.184 -28.032 1.00 57.03 190 GLN A CA 1
ATOM 1514 C C . GLN A 1 190 ? 3.956 -8.745 -26.688 1.00 57.03 190 GLN A C 1
ATOM 1516 O O . GLN A 1 190 ? 4.168 -8.023 -25.708 1.00 57.03 190 GLN A O 1
ATOM 1521 N N . LYS A 1 191 ? 4.049 -10.073 -26.650 1.00 61.03 191 LYS A N 1
ATOM 1522 C CA . LYS A 1 191 ? 4.675 -10.814 -25.569 1.00 61.03 191 LYS A CA 1
ATOM 1523 C C . LYS A 1 191 ? 6.139 -10.372 -25.518 1.00 61.03 191 LYS A C 1
ATOM 1525 O O . LYS A 1 191 ? 6.860 -10.520 -26.498 1.00 61.03 191 LYS A O 1
ATOM 1530 N N . GLN A 1 192 ? 6.557 -9.774 -24.410 1.00 68.25 192 GLN A N 1
ATOM 1531 C CA . GLN A 1 192 ? 7.949 -9.391 -24.199 1.00 68.25 192 GLN A CA 1
ATOM 1532 C C . GLN A 1 192 ? 8.742 -10.660 -23.896 1.00 68.25 192 GLN A C 1
ATOM 1534 O O . GLN A 1 192 ? 8.469 -11.319 -22.899 1.00 68.25 192 GLN A O 1
ATOM 1539 N N . GLU A 1 193 ? 9.731 -11.002 -24.720 1.00 62.12 193 GLU A N 1
ATOM 1540 C CA . GLU A 1 193 ? 10.510 -12.246 -24.580 1.00 62.12 193 GLU A CA 1
ATOM 1541 C C . GLU A 1 193 ? 11.184 -12.402 -23.205 1.00 62.12 193 GLU A C 1
ATOM 1543 O O . GLU A 1 193 ? 11.427 -13.519 -22.761 1.00 62.12 193 GLU A O 1
ATOM 1548 N N . LYS A 1 194 ? 11.431 -11.289 -22.504 1.00 75.50 194 LYS A N 1
ATOM 1549 C CA . LYS A 1 194 ? 12.108 -11.256 -21.201 1.00 75.50 194 LYS A CA 1
ATOM 1550 C C . LYS A 1 194 ? 11.206 -11.524 -19.987 1.00 75.50 194 LYS A C 1
ATOM 1552 O O . LYS A 1 194 ? 11.730 -11.603 -18.883 1.00 75.50 194 LYS A O 1
ATOM 1557 N N . LEU A 1 195 ? 9.880 -11.611 -20.142 1.00 82.12 195 LEU A N 1
ATOM 1558 C CA . LEU A 1 195 ? 8.971 -11.771 -18.996 1.00 82.12 195 LEU A CA 1
ATOM 1559 C C . LEU A 1 195 ? 8.667 -13.255 -18.707 1.00 82.12 195 LEU A C 1
ATOM 1561 O O . LEU A 1 195 ? 8.325 -13.999 -19.632 1.00 82.12 195 LEU A O 1
ATOM 1565 N N . PRO A 1 196 ? 8.710 -13.703 -17.439 1.00 85.81 196 PRO A N 1
ATOM 1566 C CA . PRO A 1 196 ? 8.454 -15.094 -17.083 1.00 85.81 196 PRO A CA 1
ATOM 1567 C C . PRO A 1 196 ? 6.945 -15.358 -16.938 1.00 85.81 196 PRO A C 1
ATOM 1569 O O . PRO A 1 196 ? 6.379 -15.447 -15.853 1.00 85.81 196 PRO A O 1
ATOM 1572 N N . TYR A 1 197 ? 6.262 -15.505 -18.074 1.00 83.81 197 TYR A N 1
ATOM 1573 C CA . TYR A 1 197 ? 4.802 -15.693 -18.132 1.00 83.81 197 TYR A CA 1
ATOM 1574 C C . TYR A 1 197 ? 4.266 -16.949 -17.436 1.00 83.81 197 TYR A C 1
ATOM 1576 O O . TYR A 1 197 ? 3.065 -17.033 -17.193 1.00 83.81 197 TYR A O 1
ATOM 1584 N N . THR A 1 198 ? 5.124 -17.929 -17.161 1.00 85.31 198 THR A N 1
ATOM 1585 C CA . THR A 1 198 ? 4.757 -19.192 -16.508 1.00 85.31 198 THR A CA 1
ATOM 1586 C C . THR A 1 198 ? 4.845 -19.130 -14.985 1.00 85.31 198 THR A C 1
ATOM 1588 O O . THR A 1 198 ? 4.424 -20.081 -14.337 1.00 85.31 198 THR A O 1
ATOM 1591 N N . SER A 1 199 ? 5.387 -18.052 -14.408 1.00 86.94 199 SER A N 1
ATOM 1592 C CA . SER A 1 199 ? 5.513 -17.904 -12.956 1.00 86.94 199 SER A CA 1
ATOM 1593 C C . SER A 1 199 ? 4.152 -17.741 -12.285 1.00 86.94 199 SER A C 1
ATOM 1595 O O . SER A 1 199 ? 3.289 -17.012 -12.783 1.00 86.94 199 SER A O 1
ATOM 1597 N N . HIS A 1 200 ? 3.975 -18.365 -11.121 1.00 88.00 200 HIS A N 1
ATOM 1598 C CA . HIS A 1 200 ? 2.835 -18.123 -10.243 1.00 88.00 200 HIS A CA 1
ATOM 1599 C C . HIS A 1 200 ? 3.168 -17.081 -9.171 1.00 88.00 200 HIS A C 1
ATOM 1601 O O . HIS A 1 200 ? 4.327 -16.824 -8.864 1.00 88.00 200 HIS A O 1
ATOM 1607 N N . TRP A 1 201 ? 2.138 -16.499 -8.548 1.00 87.44 201 TRP A N 1
ATOM 1608 C CA . TRP A 1 201 ? 2.307 -15.558 -7.429 1.00 87.44 201 TRP A CA 1
ATOM 1609 C C . TRP A 1 201 ? 3.048 -16.153 -6.224 1.00 87.44 201 TRP A C 1
ATOM 1611 O O . TRP A 1 201 ? 3.564 -15.405 -5.406 1.00 87.44 201 TRP A O 1
ATOM 1621 N N . THR A 1 202 ? 3.091 -17.481 -6.100 1.00 87.94 202 THR A N 1
ATOM 1622 C CA . THR A 1 202 ? 3.832 -18.179 -5.042 1.00 87.94 202 THR A CA 1
ATOM 1623 C C . THR A 1 202 ? 5.331 -18.222 -5.285 1.00 87.94 202 THR A C 1
ATOM 1625 O O . THR A 1 202 ? 6.086 -18.275 -4.322 1.00 87.94 202 THR A O 1
ATOM 1628 N N . ASP A 1 203 ? 5.743 -18.199 -6.550 1.00 88.94 203 ASP A N 1
ATOM 1629 C CA . ASP A 1 203 ? 7.136 -18.394 -6.969 1.00 88.94 203 ASP A CA 1
ATOM 1630 C C . ASP A 1 203 ? 7.892 -17.063 -7.025 1.00 88.94 203 ASP A C 1
ATOM 1632 O O . ASP A 1 203 ? 9.080 -17.004 -7.323 1.00 88.94 203 ASP A O 1
ATOM 1636 N N . ILE A 1 204 ? 7.164 -15.973 -6.798 1.00 89.00 204 ILE A N 1
ATOM 1637 C CA . ILE A 1 204 ? 7.660 -14.617 -6.868 1.00 89.00 204 ILE A CA 1
ATOM 1638 C C . ILE A 1 204 ? 7.970 -14.115 -5.461 1.00 89.00 204 ILE A C 1
ATOM 1640 O O . ILE A 1 204 ? 7.153 -14.326 -4.560 1.00 89.00 204 ILE A O 1
ATOM 1644 N N . PRO A 1 205 ? 9.096 -13.405 -5.269 1.00 89.75 205 PRO A N 1
ATOM 1645 C CA . PRO A 1 205 ? 9.388 -12.785 -3.994 1.00 89.75 205 PRO A CA 1
ATOM 1646 C C . PRO A 1 205 ? 8.387 -11.661 -3.701 1.00 89.75 205 PRO A C 1
ATOM 1648 O O . PRO A 1 205 ? 8.296 -10.662 -4.418 1.00 89.75 205 PRO A O 1
ATOM 1651 N N . LEU A 1 206 ? 7.595 -11.844 -2.649 1.00 88.19 206 LEU A N 1
ATOM 1652 C CA . LEU A 1 206 ? 6.614 -10.878 -2.178 1.00 88.19 206 LEU A CA 1
ATOM 1653 C C . LEU A 1 206 ? 7.008 -10.403 -0.789 1.00 88.19 206 LEU A C 1
ATOM 1655 O O . LEU A 1 206 ? 7.459 -11.186 0.051 1.00 88.19 206 LEU A O 1
ATOM 1659 N N . PHE A 1 207 ? 6.770 -9.121 -0.530 1.00 88.25 207 PHE A N 1
ATOM 1660 C CA . PHE A 1 207 ? 6.904 -8.592 0.816 1.00 88.25 207 PHE A CA 1
ATOM 1661 C C . PHE A 1 207 ? 5.964 -9.357 1.752 1.00 88.25 207 PHE A C 1
ATOM 1663 O O . PHE A 1 207 ? 4.751 -9.384 1.549 1.00 88.25 207 PHE A O 1
ATOM 1670 N N . THR A 1 208 ? 6.525 -9.981 2.776 1.00 87.94 208 THR A N 1
ATOM 1671 C CA . THR A 1 208 ? 5.818 -10.818 3.733 1.00 87.94 208 THR A CA 1
ATOM 1672 C C . THR A 1 208 ? 6.224 -10.399 5.131 1.00 87.94 208 THR A C 1
ATOM 1674 O O . THR A 1 208 ? 7.401 -10.376 5.476 1.00 87.94 208 THR A O 1
ATOM 1677 N N . ASN A 1 209 ? 5.243 -10.083 5.970 1.00 84.94 209 ASN A N 1
ATOM 1678 C CA . ASN A 1 209 ? 5.523 -9.778 7.362 1.00 84.94 209 ASN A CA 1
ATOM 1679 C C . ASN A 1 209 ? 5.995 -11.066 8.072 1.00 84.94 209 ASN A C 1
ATOM 1681 O O . ASN A 1 209 ? 5.226 -12.030 8.135 1.00 84.94 209 ASN A O 1
ATOM 1685 N N . PRO A 1 210 ? 7.207 -11.097 8.653 1.00 79.25 210 PRO A N 1
ATOM 1686 C CA . PRO A 1 210 ? 7.760 -12.313 9.252 1.00 79.25 210 PRO A CA 1
ATOM 1687 C C . PRO A 1 210 ? 7.012 -12.762 10.518 1.00 79.25 210 PRO A C 1
ATOM 1689 O O . PRO A 1 210 ? 7.021 -13.942 10.863 1.00 79.25 210 PRO A O 1
ATOM 1692 N N . VAL A 1 211 ? 6.339 -11.836 11.209 1.00 80.88 211 VAL A N 1
ATOM 1693 C CA . VAL A 1 211 ? 5.586 -12.101 12.442 1.00 80.88 211 VAL A CA 1
ATOM 1694 C C . VAL A 1 211 ? 4.173 -12.588 12.135 1.00 80.88 211 VAL A C 1
ATOM 1696 O O . VAL A 1 211 ? 3.729 -13.585 12.702 1.00 80.88 211 VAL A O 1
ATOM 1699 N N . SER A 1 212 ? 3.442 -11.890 11.260 1.00 81.19 212 SER A N 1
ATOM 1700 C CA . SER A 1 212 ? 2.056 -12.252 10.924 1.00 81.19 212 SER A CA 1
ATOM 1701 C C . SER A 1 212 ? 1.957 -13.296 9.808 1.00 81.19 212 SER A C 1
ATOM 1703 O O . SER A 1 212 ? 0.891 -13.892 9.629 1.00 81.19 212 SER A O 1
ATOM 1705 N N . GLN A 1 213 ? 3.052 -13.528 9.075 1.00 84.94 213 GLN A N 1
ATOM 1706 C CA . GLN A 1 213 ? 3.124 -14.390 7.890 1.00 84.94 213 GLN A CA 1
ATOM 1707 C C . GLN A 1 213 ? 2.071 -14.016 6.837 1.00 84.94 213 GLN A C 1
ATOM 1709 O O . GLN A 1 213 ? 1.524 -14.874 6.145 1.00 84.94 213 GLN A O 1
ATOM 1714 N N . GLN A 1 214 ? 1.728 -12.727 6.761 1.00 84.50 214 GLN A N 1
ATOM 1715 C CA . GLN A 1 214 ? 0.803 -12.178 5.775 1.00 84.50 214 GLN A CA 1
ATOM 1716 C C . GLN A 1 214 ? 1.561 -11.323 4.765 1.00 84.50 214 GLN A C 1
ATOM 1718 O O . GLN A 1 214 ? 2.530 -10.647 5.111 1.00 84.50 214 GLN A O 1
ATOM 1723 N N . VAL A 1 215 ? 1.066 -11.318 3.529 1.00 87.88 215 VAL A N 1
ATOM 1724 C CA . VAL A 1 215 ? 1.476 -10.364 2.496 1.00 87.88 215 VAL A CA 1
ATOM 1725 C C . VAL A 1 215 ? 0.590 -9.121 2.641 1.00 87.88 215 VAL A C 1
ATOM 1727 O O . VAL A 1 215 ? -0.612 -9.224 2.372 1.00 87.88 215 VAL A O 1
ATOM 1730 N N . PRO A 1 216 ? 1.120 -7.976 3.110 1.00 87.38 216 PRO A N 1
ATOM 1731 C CA . PRO A 1 216 ? 0.342 -6.754 3.257 1.00 87.38 216 PRO A CA 1
ATOM 1732 C C . PRO A 1 216 ? -0.019 -6.173 1.886 1.00 87.38 216 PRO A C 1
ATOM 1734 O O . PRO A 1 216 ? 0.700 -6.339 0.902 1.00 87.38 216 PRO A O 1
ATOM 1737 N N . SER A 1 217 ? -1.129 -5.441 1.837 1.00 84.69 217 SER A N 1
ATOM 1738 C CA . SER A 1 217 ? -1.566 -4.730 0.630 1.00 84.69 217 SER A CA 1
ATOM 1739 C C . SER A 1 217 ? -0.871 -3.379 0.476 1.00 84.69 217 SER A C 1
ATOM 1741 O O . SER A 1 217 ? -0.676 -2.912 -0.642 1.00 84.69 217 SER A O 1
ATOM 1743 N N . LEU A 1 218 ? -0.548 -2.725 1.596 1.00 86.81 218 LEU A N 1
ATOM 1744 C CA . LEU A 1 218 ? 0.035 -1.387 1.630 1.00 86.81 218 LEU A CA 1
ATOM 1745 C C . LEU A 1 218 ? 1.145 -1.319 2.676 1.00 86.81 218 LEU A C 1
ATOM 1747 O O . LEU A 1 218 ? 0.992 -1.811 3.796 1.00 86.81 218 LEU A O 1
ATOM 1751 N N . ILE A 1 219 ? 2.247 -0.676 2.302 1.00 85.00 219 ILE A N 1
ATOM 1752 C CA . ILE A 1 219 ? 3.421 -0.480 3.147 1.00 85.00 219 ILE A CA 1
ATOM 1753 C C . ILE A 1 219 ? 3.578 1.025 3.370 1.00 85.00 219 ILE A C 1
ATOM 1755 O O . ILE A 1 219 ? 3.541 1.797 2.417 1.00 85.00 219 ILE A O 1
ATOM 1759 N N . SER A 1 220 ? 3.740 1.444 4.623 1.00 84.19 220 SER A N 1
ATOM 1760 C CA . SER A 1 220 ? 4.110 2.815 4.982 1.00 84.19 220 SER A CA 1
ATOM 1761 C C . SER A 1 220 ? 5.399 2.788 5.777 1.00 84.19 220 SER A C 1
ATOM 1763 O O . SER A 1 220 ? 5.508 2.069 6.772 1.00 84.19 220 SER A O 1
ATOM 1765 N N . MET A 1 221 ? 6.362 3.589 5.335 1.00 80.69 221 MET A N 1
ATOM 1766 C CA . MET A 1 221 ? 7.562 3.885 6.103 1.00 80.69 221 MET A CA 1
ATOM 1767 C C . MET A 1 221 ? 7.325 5.164 6.899 1.00 80.69 221 MET A C 1
ATOM 1769 O O . MET A 1 221 ? 6.879 6.171 6.351 1.00 80.69 221 MET A O 1
ATOM 1773 N N . LEU A 1 222 ? 7.568 5.103 8.204 1.00 77.62 222 LEU A N 1
ATOM 1774 C CA . LEU A 1 222 ? 7.464 6.266 9.073 1.00 77.62 222 LEU A CA 1
ATOM 1775 C C . LEU A 1 222 ? 8.738 7.108 8.964 1.00 77.62 222 LEU A C 1
ATOM 1777 O O . LEU A 1 222 ? 9.826 6.535 8.893 1.00 77.62 222 LEU A O 1
ATOM 1781 N N . PRO A 1 223 ? 8.630 8.446 8.997 1.00 70.75 223 PRO A N 1
ATOM 1782 C CA . PRO A 1 223 ? 9.798 9.309 9.080 1.00 70.75 223 PRO A CA 1
ATOM 1783 C C . PRO A 1 223 ? 10.512 9.147 10.437 1.00 70.75 223 PRO A C 1
ATOM 1785 O O . PRO A 1 223 ? 9.885 8.740 11.425 1.00 70.75 223 PRO A O 1
ATOM 1788 N N . PRO A 1 224 ? 11.818 9.464 10.520 1.00 66.06 224 PRO A N 1
ATOM 1789 C CA . PRO A 1 224 ? 12.544 9.475 11.785 1.00 66.06 224 PRO A CA 1
ATOM 1790 C C . PRO A 1 224 ? 11.935 10.503 12.742 1.00 66.06 224 PRO A C 1
ATOM 1792 O O . PRO A 1 224 ? 11.508 11.585 12.330 1.00 66.06 224 PRO A O 1
ATOM 1795 N N . LYS A 1 225 ? 11.877 10.172 14.038 1.00 66.62 225 LYS A N 1
ATOM 1796 C CA . LYS A 1 225 ? 11.363 11.106 15.045 1.00 66.62 225 LYS A CA 1
ATOM 1797 C C . LYS A 1 225 ? 12.354 12.270 15.199 1.00 66.62 225 LYS A C 1
ATOM 1799 O O . LYS A 1 225 ? 13.552 12.025 15.285 1.00 66.62 225 LYS A O 1
ATOM 1804 N N . PRO A 1 226 ? 11.887 13.523 15.333 1.00 58.22 226 PRO A N 1
ATOM 1805 C CA . PRO A 1 226 ? 12.753 14.710 15.367 1.00 58.22 226 PRO A CA 1
ATOM 1806 C C . PRO A 1 226 ? 13.742 14.764 16.549 1.00 58.22 226 PRO A C 1
ATOM 1808 O O . PRO A 1 226 ? 14.677 15.557 16.523 1.00 58.22 226 PRO A O 1
ATOM 1811 N N . ASN A 1 227 ? 13.557 13.928 17.577 1.00 55.19 227 ASN A N 1
ATOM 1812 C CA . ASN A 1 227 ? 14.457 13.828 18.733 1.00 55.19 227 ASN A CA 1
ATOM 1813 C C . ASN A 1 227 ? 15.433 12.646 18.659 1.00 55.19 227 ASN A C 1
ATOM 1815 O O . ASN A 1 227 ? 16.333 12.557 19.499 1.00 55.19 227 ASN A O 1
ATOM 1819 N N . ASP A 1 228 ? 15.269 11.747 17.687 1.00 54.50 228 ASP A N 1
ATOM 1820 C CA . ASP A 1 228 ? 16.313 10.783 17.380 1.00 54.50 228 ASP A CA 1
ATOM 1821 C C . ASP A 1 228 ? 17.411 11.578 16.684 1.00 54.50 228 ASP A C 1
ATOM 1823 O O . ASP A 1 228 ? 17.218 12.098 15.588 1.00 54.50 228 ASP A O 1
ATOM 1827 N N . LYS A 1 229 ? 18.546 11.741 17.370 1.00 47.22 229 LYS A N 1
ATOM 1828 C CA . LYS A 1 229 ? 19.767 12.340 16.828 1.00 47.22 229 LYS A CA 1
ATOM 1829 C C . LYS A 1 229 ? 20.308 11.452 15.701 1.00 47.22 229 LYS A C 1
ATOM 1831 O O . LYS A 1 229 ? 21.328 10.794 15.863 1.00 47.22 229 LYS A O 1
ATOM 1836 N N . ALA A 1 230 ? 19.598 11.379 14.584 1.00 49.28 230 ALA A N 1
ATOM 1837 C CA . ALA A 1 230 ? 20.202 11.050 13.316 1.00 49.28 230 ALA A CA 1
ATOM 1838 C C . ALA A 1 230 ? 21.069 12.259 12.976 1.00 49.28 230 ALA A C 1
ATOM 1840 O O . ALA A 1 230 ? 20.558 13.375 12.879 1.00 49.28 230 ALA A O 1
ATOM 1841 N N . ASP A 1 231 ? 22.381 12.038 12.930 1.00 45.19 231 ASP A N 1
ATOM 1842 C CA . ASP A 1 231 ? 23.383 13.039 12.599 1.00 45.19 231 ASP A CA 1
ATOM 1843 C C . ASP A 1 231 ? 22.924 13.879 11.402 1.00 45.19 231 ASP A C 1
ATOM 1845 O O . ASP A 1 231 ? 23.037 13.479 10.244 1.00 45.19 231 ASP A O 1
ATOM 1849 N N . THR A 1 232 ? 22.475 15.101 11.686 1.00 44.44 232 THR A N 1
ATOM 1850 C CA . THR A 1 232 ? 22.204 16.164 10.708 1.00 44.44 232 THR A CA 1
ATOM 1851 C C . THR A 1 232 ? 23.464 16.590 9.939 1.00 44.44 232 THR A C 1
ATOM 1853 O O . THR A 1 232 ? 23.417 17.520 9.140 1.00 44.44 232 THR A O 1
ATOM 1856 N N . ALA A 1 233 ? 24.592 15.908 10.165 1.00 43.16 233 ALA A N 1
ATOM 1857 C CA . ALA A 1 233 ? 25.842 16.044 9.433 1.00 43.16 233 ALA A CA 1
ATOM 1858 C C . ALA A 1 233 ? 25.881 15.236 8.123 1.00 43.16 233 ALA A C 1
ATOM 1860 O O . ALA A 1 233 ? 26.754 15.489 7.297 1.00 43.16 233 ALA A O 1
ATOM 1861 N N . SER A 1 234 ? 24.956 14.296 7.900 1.00 40.09 234 SER A N 1
ATOM 1862 C CA . SER A 1 234 ? 24.834 13.616 6.607 1.00 40.09 234 SER A CA 1
ATOM 1863 C C . SER A 1 234 ? 23.690 14.237 5.812 1.00 40.09 234 SER A C 1
ATOM 1865 O O . SER A 1 234 ? 22.539 13.845 5.961 1.00 40.09 234 SER A O 1
ATOM 1867 N N . GLY A 1 235 ? 24.007 15.164 4.904 1.00 39.88 235 GLY A N 1
ATOM 1868 C CA . GLY A 1 235 ? 23.133 15.545 3.779 1.00 39.88 235 GLY A CA 1
ATOM 1869 C C . GLY A 1 235 ? 22.931 14.410 2.759 1.00 39.88 235 GLY A C 1
ATOM 1870 O O . GLY A 1 235 ? 22.644 14.658 1.596 1.00 39.88 235 GLY A O 1
ATOM 1871 N N . LEU A 1 236 ? 23.118 13.163 3.190 1.00 39.81 236 LEU A N 1
ATOM 1872 C CA . LEU A 1 236 ? 22.993 11.940 2.421 1.00 39.81 236 LEU A CA 1
ATOM 1873 C C . LEU A 1 236 ? 21.739 11.233 2.935 1.00 39.81 236 LEU A C 1
ATOM 1875 O O . LEU A 1 236 ? 21.715 10.858 4.103 1.00 39.81 236 LEU A O 1
ATOM 1879 N N . LEU A 1 237 ? 20.731 11.110 2.065 1.00 42.09 237 LEU A N 1
ATOM 1880 C CA . LEU A 1 237 ? 19.613 10.154 2.094 1.00 42.09 237 LEU A CA 1
ATOM 1881 C C . LEU A 1 237 ? 19.271 9.623 3.495 1.00 42.09 237 LEU A C 1
ATOM 1883 O O . LEU A 1 237 ? 19.945 8.747 4.038 1.00 42.09 237 LEU A O 1
ATOM 1887 N N . THR A 1 238 ? 18.203 10.155 4.081 1.00 44.94 238 THR A N 1
ATOM 1888 C CA . THR A 1 238 ? 17.731 9.734 5.402 1.00 44.94 238 THR A CA 1
ATOM 1889 C C . THR A 1 238 ? 17.509 8.210 5.427 1.00 44.94 238 THR A C 1
ATOM 1891 O O . THR A 1 238 ? 17.182 7.622 4.406 1.00 44.94 238 THR A O 1
ATOM 1894 N N . ALA A 1 239 ? 17.648 7.533 6.574 1.00 48.19 239 ALA A N 1
ATOM 1895 C CA . ALA A 1 239 ? 17.399 6.082 6.698 1.00 48.19 239 ALA A CA 1
ATOM 1896 C C . ALA A 1 239 ? 16.093 5.544 6.029 1.00 48.19 239 ALA A C 1
ATOM 1898 O O . ALA A 1 239 ? 16.092 4.405 5.555 1.00 48.19 239 ALA A O 1
ATOM 1899 N N . PRO A 1 240 ? 14.985 6.316 5.933 1.00 56.88 240 PRO A N 1
ATOM 1900 C CA . PRO A 1 240 ? 13.853 5.987 5.064 1.00 56.88 240 PRO A CA 1
ATOM 1901 C C . PRO A 1 240 ? 14.229 5.771 3.596 1.00 56.88 240 PRO A C 1
ATOM 1903 O O . PRO A 1 240 ? 13.761 4.815 2.993 1.00 56.88 240 PRO A O 1
ATOM 1906 N N . ASP A 1 241 ? 15.092 6.610 3.031 1.00 62.47 241 ASP A N 1
ATOM 1907 C CA . ASP A 1 241 ? 15.481 6.591 1.622 1.00 62.47 241 ASP A CA 1
ATOM 1908 C C . ASP A 1 241 ? 16.327 5.354 1.291 1.00 62.47 241 ASP A C 1
ATOM 1910 O O . ASP A 1 241 ? 16.119 4.723 0.255 1.00 62.47 241 ASP A O 1
ATOM 1914 N N . THR A 1 242 ? 17.229 4.941 2.192 1.00 68.75 242 THR A N 1
ATOM 1915 C CA . THR A 1 242 ? 18.015 3.707 2.016 1.00 68.75 242 THR A CA 1
ATOM 1916 C C . THR A 1 242 ? 17.137 2.463 2.095 1.00 68.75 242 THR A C 1
ATOM 1918 O O . THR A 1 242 ? 17.253 1.581 1.251 1.00 68.75 242 THR A O 1
ATOM 1921 N N . ASN A 1 243 ? 16.208 2.410 3.055 1.00 74.00 243 ASN A N 1
ATOM 1922 C CA . ASN A 1 243 ? 15.269 1.293 3.188 1.00 74.00 243 ASN A CA 1
ATOM 1923 C C . ASN A 1 243 ? 14.256 1.246 2.037 1.00 74.00 243 ASN A C 1
ATOM 1925 O O . ASN A 1 243 ? 13.906 0.166 1.565 1.00 74.00 243 ASN A O 1
ATOM 1929 N N . MET A 1 244 ? 13.771 2.403 1.574 1.00 75.88 244 MET A N 1
ATOM 1930 C CA . MET A 1 244 ? 12.891 2.494 0.407 1.00 75.88 244 MET A CA 1
ATOM 1931 C C . MET A 1 244 ? 13.596 2.023 -0.856 1.00 75.88 244 MET A C 1
ATOM 1933 O O . MET A 1 244 ? 12.982 1.324 -1.658 1.00 75.88 244 MET A O 1
ATOM 1937 N N . ARG A 1 245 ? 14.874 2.373 -1.014 1.00 78.50 245 ARG A N 1
ATOM 1938 C CA . ARG A 1 245 ? 15.695 1.925 -2.134 1.00 78.50 245 ARG A CA 1
ATOM 1939 C C . ARG A 1 245 ? 15.943 0.420 -2.103 1.00 78.50 245 ARG A C 1
ATOM 1941 O O . ARG A 1 245 ? 15.642 -0.257 -3.076 1.00 78.50 245 ARG A O 1
ATOM 1948 N N . GLU A 1 246 ? 16.391 -0.113 -0.972 1.00 81.62 246 GLU A N 1
ATOM 1949 C CA . GLU A 1 246 ? 16.601 -1.555 -0.795 1.00 81.62 246 GLU A CA 1
ATOM 1950 C C . GLU A 1 246 ? 15.298 -2.345 -1.035 1.00 81.62 246 GLU A C 1
ATOM 1952 O O . GLU A 1 246 ? 15.276 -3.413 -1.654 1.00 81.62 246 GLU A O 1
ATOM 1957 N N . LEU A 1 247 ? 14.165 -1.788 -0.589 1.00 83.25 247 LEU A N 1
ATOM 1958 C CA . LEU A 1 247 ? 12.850 -2.358 -0.849 1.00 83.25 247 LEU A CA 1
ATOM 1959 C C . LEU A 1 247 ? 12.474 -2.287 -2.337 1.00 83.25 247 LEU A C 1
ATOM 1961 O O . LEU A 1 247 ? 11.917 -3.248 -2.854 1.00 83.25 247 LEU A O 1
ATOM 1965 N N . TRP A 1 248 ? 12.754 -1.174 -3.020 1.00 83.44 248 TRP A N 1
ATOM 1966 C CA . TRP A 1 248 ? 12.515 -1.010 -4.458 1.00 83.44 248 TRP A CA 1
ATOM 1967 C C . TRP A 1 248 ? 13.286 -2.049 -5.277 1.00 83.44 248 TRP A C 1
ATOM 1969 O O . TRP A 1 248 ? 12.685 -2.747 -6.093 1.00 83.44 248 TRP A O 1
ATOM 1979 N N . GLU A 1 249 ? 14.579 -2.203 -4.999 1.00 85.38 249 GLU A N 1
ATOM 1980 C CA . GLU A 1 249 ? 15.474 -3.146 -5.681 1.00 85.38 249 GLU A CA 1
ATOM 1981 C C . GLU A 1 249 ? 15.074 -4.613 -5.433 1.00 85.38 249 GLU A C 1
ATOM 1983 O O . GLU A 1 249 ? 15.214 -5.463 -6.314 1.00 85.38 249 GLU A O 1
ATOM 1988 N N . SER A 1 250 ? 14.510 -4.915 -4.258 1.00 87.38 250 SER A N 1
ATOM 1989 C CA . SER A 1 250 ? 14.019 -6.259 -3.918 1.00 87.38 250 SER A CA 1
ATOM 1990 C C . SER A 1 250 ? 12.622 -6.574 -4.464 1.00 87.38 250 SER A C 1
ATOM 1992 O O . SER A 1 250 ? 12.199 -7.733 -4.428 1.00 87.38 250 SER A O 1
ATOM 1994 N N . MET A 1 251 ? 11.883 -5.599 -5.011 1.00 86.31 251 MET A N 1
ATOM 1995 C CA . MET A 1 251 ? 10.551 -5.868 -5.557 1.00 86.31 251 MET A CA 1
ATOM 1996 C C . MET A 1 251 ? 10.622 -6.803 -6.765 1.00 86.31 251 MET A C 1
ATOM 1998 O O . MET A 1 251 ? 11.421 -6.631 -7.680 1.00 86.31 251 MET A O 1
ATOM 2002 N N . TRP A 1 252 ? 9.693 -7.75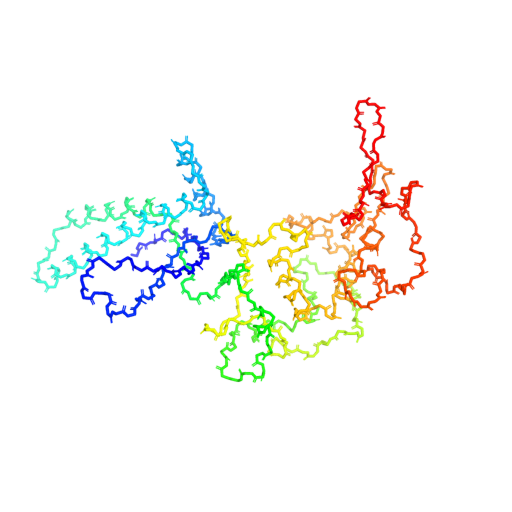5 -6.845 1.00 87.25 252 TRP A N 1
ATOM 2003 C CA . TRP A 1 252 ? 9.696 -8.763 -7.908 1.00 87.25 252 TRP A CA 1
ATOM 2004 C C . TRP A 1 252 ? 9.658 -8.229 -9.338 1.00 87.25 252 TRP A C 1
ATOM 2006 O O . TRP A 1 252 ? 10.091 -8.905 -10.272 1.00 87.25 252 TRP A O 1
ATOM 2016 N N . PHE A 1 253 ? 9.068 -7.053 -9.531 1.00 86.12 253 PHE A N 1
ATOM 2017 C CA . PHE A 1 253 ? 8.954 -6.448 -10.846 1.00 86.12 253 PHE A CA 1
ATOM 2018 C C . PHE A 1 253 ? 10.206 -5.658 -11.220 1.00 86.12 253 PHE A C 1
ATOM 2020 O O . PHE A 1 253 ? 10.336 -5.323 -12.391 1.00 86.12 253 PHE A O 1
ATOM 2027 N N . PHE A 1 254 ? 11.111 -5.365 -10.280 1.00 87.38 254 PHE A N 1
ATOM 2028 C CA . PHE A 1 254 ? 12.276 -4.509 -10.501 1.00 87.38 254 PHE A CA 1
ATOM 2029 C C . PHE A 1 254 ? 13.184 -5.010 -11.641 1.00 87.38 254 PHE A C 1
ATOM 2031 O O . PHE A 1 254 ? 13.386 -4.251 -12.593 1.00 87.38 254 PHE A O 1
ATOM 2038 N N . PRO A 1 255 ? 13.584 -6.302 -11.706 1.00 85.69 255 PRO A N 1
ATOM 2039 C CA . PRO A 1 255 ? 14.376 -6.827 -12.831 1.00 85.69 255 PRO A CA 1
ATOM 2040 C C . PRO A 1 255 ? 13.661 -6.731 -14.187 1.00 85.69 255 PRO A C 1
ATOM 2042 O O . PRO A 1 255 ? 14.273 -6.782 -15.255 1.00 85.69 255 PRO A O 1
ATOM 2045 N N . TYR A 1 256 ? 12.335 -6.611 -14.148 1.00 85.62 256 TYR A N 1
ATOM 2046 C CA . TYR A 1 256 ? 11.457 -6.549 -15.305 1.00 85.62 256 TYR A CA 1
ATOM 2047 C C . TYR A 1 256 ? 10.843 -5.157 -15.496 1.00 85.62 256 TYR A C 1
ATOM 2049 O O . TYR A 1 256 ? 9.966 -4.996 -16.347 1.00 85.62 256 TYR A O 1
ATOM 2057 N N . ALA A 1 257 ? 11.280 -4.144 -14.745 1.00 85.06 257 ALA A N 1
ATOM 2058 C CA . ALA A 1 257 ? 10.588 -2.864 -14.666 1.00 85.06 257 ALA A CA 1
ATOM 2059 C C . ALA A 1 257 ? 10.553 -2.169 -16.031 1.00 85.06 257 ALA A C 1
ATOM 2061 O O . ALA A 1 257 ? 9.493 -1.725 -16.472 1.00 85.06 257 ALA A O 1
ATOM 2062 N N . ARG A 1 258 ? 11.670 -2.180 -16.768 1.00 82.94 258 ARG A N 1
ATOM 2063 C CA . ARG A 1 258 ? 11.739 -1.633 -18.129 1.00 82.94 258 ARG A CA 1
ATOM 2064 C C . ARG A 1 258 ? 10.820 -2.357 -19.124 1.00 82.94 258 ARG A C 1
ATOM 2066 O O . ARG A 1 258 ? 10.019 -1.679 -19.769 1.00 82.94 258 ARG A O 1
ATOM 2073 N N . PRO A 1 259 ? 10.878 -3.694 -19.307 1.00 81.19 259 PRO A N 1
ATOM 2074 C CA . PRO A 1 259 ? 9.966 -4.376 -20.228 1.00 81.19 259 PRO A CA 1
ATOM 2075 C C . PRO A 1 259 ? 8.494 -4.287 -19.798 1.00 81.19 259 PRO A C 1
ATOM 2077 O O . PRO A 1 259 ? 7.633 -4.159 -20.670 1.00 81.19 259 PRO A O 1
ATOM 2080 N N . LEU A 1 260 ? 8.192 -4.295 -18.494 1.00 81.00 260 LEU A N 1
ATOM 2081 C CA . LEU A 1 260 ? 6.836 -4.077 -17.975 1.00 81.00 260 LEU A CA 1
ATOM 2082 C C . LEU A 1 260 ? 6.333 -2.667 -18.292 1.00 81.00 260 LEU A C 1
ATOM 2084 O O . LEU A 1 260 ? 5.202 -2.504 -18.755 1.00 81.00 260 LEU A O 1
ATOM 2088 N N . LEU A 1 261 ? 7.179 -1.653 -18.118 1.00 79.81 261 LEU A N 1
ATOM 2089 C CA . LEU A 1 261 ? 6.844 -0.277 -18.457 1.00 79.81 261 LEU A CA 1
ATOM 2090 C C . LEU A 1 261 ? 6.672 -0.095 -19.964 1.00 79.81 261 LEU A C 1
ATOM 2092 O O . LEU A 1 261 ? 5.672 0.468 -20.403 1.00 79.81 261 LEU A O 1
ATOM 2096 N N . LYS A 1 262 ? 7.588 -0.634 -20.775 1.00 76.88 262 LYS A N 1
ATOM 2097 C CA . LYS A 1 262 ? 7.459 -0.652 -22.237 1.00 76.88 262 LYS A CA 1
ATOM 2098 C C . LYS A 1 262 ? 6.141 -1.295 -22.650 1.00 76.88 262 LYS A C 1
ATOM 2100 O O . LYS A 1 262 ? 5.444 -0.770 -23.511 1.00 76.88 262 LYS A O 1
ATOM 2105 N N . GLN A 1 263 ? 5.766 -2.400 -22.013 1.00 74.88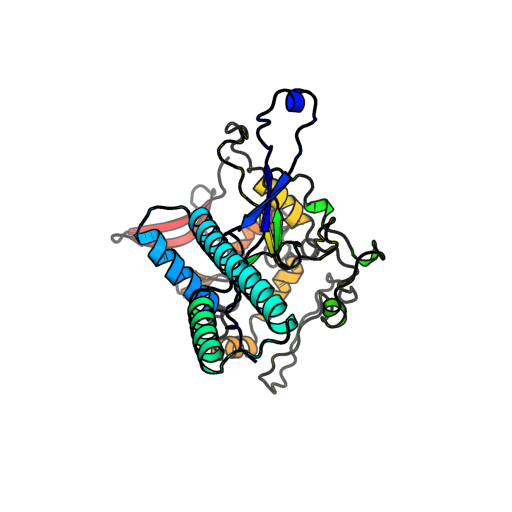 263 GLN A N 1
ATOM 2106 C CA . GLN A 1 263 ? 4.492 -3.054 -22.259 1.00 74.88 263 GLN A CA 1
ATOM 2107 C C . GLN A 1 263 ? 3.299 -2.169 -21.865 1.00 74.88 263 GLN A C 1
ATOM 2109 O O . GLN A 1 263 ? 2.357 -2.049 -22.648 1.00 74.88 263 GLN A O 1
ATOM 2114 N N . TYR A 1 264 ? 3.347 -1.505 -20.709 1.00 74.25 264 TYR A N 1
ATOM 2115 C CA . TYR A 1 264 ? 2.321 -0.555 -20.269 1.00 74.25 264 TYR A CA 1
ATOM 2116 C C . TYR A 1 264 ? 2.150 0.626 -21.239 1.00 74.25 264 TYR A C 1
ATOM 2118 O O . TYR A 1 264 ? 1.020 0.968 -21.592 1.00 74.25 264 TYR A O 1
ATOM 2126 N N . LEU A 1 265 ? 3.257 1.201 -21.715 1.00 70.81 265 LEU A N 1
ATOM 2127 C CA . LEU A 1 265 ? 3.270 2.323 -22.656 1.00 70.81 265 LEU A CA 1
ATOM 2128 C C . LEU A 1 265 ? 2.889 1.893 -24.083 1.00 70.81 265 LEU A C 1
ATOM 2130 O O . LEU A 1 265 ? 2.172 2.613 -24.771 1.00 70.81 265 LEU A O 1
ATOM 2134 N N . SER A 1 266 ? 3.288 0.694 -24.521 1.00 64.38 266 SER A N 1
ATOM 2135 C CA . SER A 1 266 ? 2.966 0.158 -25.857 1.00 64.38 266 SER A CA 1
ATOM 2136 C C . SER A 1 266 ? 1.477 -0.124 -26.059 1.00 64.38 266 SER A C 1
ATOM 2138 O O . SER A 1 266 ? 0.988 -0.072 -27.183 1.00 64.38 266 SER A O 1
ATOM 2140 N N . LYS A 1 267 ? 0.729 -0.362 -24.972 1.00 55.59 267 LYS A N 1
ATOM 2141 C CA . LYS A 1 267 ? -0.730 -0.522 -25.023 1.00 55.59 267 LYS A CA 1
ATOM 2142 C C . LYS A 1 267 ? -1.461 0.767 -25.436 1.00 55.59 267 LYS A C 1
ATOM 2144 O O . LYS A 1 267 ? -2.665 0.709 -25.629 1.00 55.59 267 LYS A O 1
ATOM 2149 N N . SER A 1 268 ? -0.776 1.910 -25.567 1.00 50.31 268 SER A N 1
ATOM 2150 C CA . SER A 1 268 ? -1.371 3.255 -25.620 1.00 50.31 268 SER A CA 1
ATOM 2151 C C . SER A 1 268 ? -2.066 3.693 -26.920 1.00 50.31 268 SER A C 1
ATOM 2153 O O . SER A 1 268 ? -2.626 4.786 -26.937 1.00 50.31 268 SER A O 1
ATOM 2155 N N . THR A 1 269 ? -2.104 2.887 -27.982 1.00 48.56 269 THR A N 1
ATOM 2156 C CA . THR A 1 269 ? -2.628 3.340 -29.290 1.00 48.56 269 THR A CA 1
ATOM 2157 C C . THR A 1 269 ? -3.979 2.748 -29.702 1.00 48.56 269 THR A C 1
ATOM 2159 O O . THR A 1 269 ? -4.500 3.111 -30.757 1.00 48.56 269 THR A O 1
ATOM 2162 N N . SER A 1 270 ? -4.595 1.865 -28.905 1.00 49.62 270 SER A N 1
ATOM 2163 C CA . SER A 1 270 ? -5.865 1.235 -29.290 1.00 49.62 270 SER A CA 1
ATOM 2164 C C . SER A 1 270 ? -7.098 2.049 -28.867 1.00 49.62 270 SER A C 1
ATOM 2166 O O . SER A 1 270 ? -7.155 2.655 -27.794 1.00 49.62 270 SER A O 1
ATOM 2168 N N . LYS A 1 271 ? -8.141 1.995 -29.712 1.00 49.28 271 LYS A N 1
ATOM 2169 C CA . LYS A 1 271 ? -9.500 2.537 -29.484 1.00 49.28 271 LYS A CA 1
ATOM 2170 C C . LYS A 1 271 ? -10.119 2.117 -28.137 1.00 49.28 271 LYS A C 1
ATOM 2172 O O . LYS A 1 271 ? -11.059 2.753 -27.669 1.00 49.28 271 LYS A O 1
ATOM 2177 N N . GLU A 1 272 ? -9.588 1.076 -27.501 1.00 52.72 272 GLU A N 1
ATOM 2178 C CA . GLU A 1 272 ? -9.996 0.608 -26.176 1.00 52.72 272 GLU A CA 1
ATOM 2179 C C . GLU A 1 272 ? -9.676 1.613 -25.062 1.00 52.72 272 GLU A C 1
ATOM 2181 O O . GLU A 1 272 ? -10.477 1.770 -24.146 1.00 52.72 272 GLU A O 1
ATOM 2186 N N . ILE A 1 273 ? -8.556 2.341 -25.138 1.00 51.78 273 ILE A N 1
ATOM 2187 C CA . ILE A 1 273 ? -8.194 3.312 -24.091 1.00 51.78 273 ILE A CA 1
ATOM 2188 C C . ILE A 1 273 ? -9.037 4.582 -24.213 1.00 51.78 273 ILE A C 1
ATOM 2190 O O . ILE A 1 273 ? -9.476 5.122 -23.198 1.00 51.78 273 ILE A O 1
ATOM 2194 N N . ALA A 1 274 ? -9.347 5.000 -25.443 1.00 50.47 274 ALA A N 1
ATOM 2195 C CA . ALA A 1 274 ? -10.337 6.045 -25.692 1.00 50.47 274 ALA A CA 1
ATOM 2196 C C . ALA A 1 274 ? -11.709 5.663 -25.104 1.00 50.47 274 ALA A C 1
ATOM 2198 O O . ALA A 1 274 ? -12.397 6.511 -24.543 1.00 50.47 274 ALA A O 1
ATOM 2199 N N . SER A 1 275 ? -12.078 4.377 -25.166 1.00 51.59 275 SER A N 1
ATOM 2200 C CA . SER A 1 275 ? -13.308 3.856 -24.561 1.00 51.59 275 SER A CA 1
ATOM 2201 C C . SER A 1 275 ? -13.251 3.783 -23.029 1.00 51.59 275 SER A C 1
ATOM 2203 O O . SER A 1 275 ? -14.251 4.091 -22.392 1.00 51.59 275 SER A O 1
ATOM 2205 N N . GLU A 1 276 ? -12.127 3.397 -22.414 1.00 50.19 276 GLU A N 1
ATOM 2206 C CA . GLU A 1 276 ? -11.970 3.407 -20.945 1.00 50.19 276 GLU A CA 1
ATOM 2207 C C . GLU A 1 276 ? -12.033 4.832 -20.373 1.00 50.19 276 GLU A C 1
ATOM 2209 O O . GLU A 1 276 ? -12.665 5.061 -19.341 1.00 50.19 276 GLU A O 1
ATOM 2214 N N . ALA A 1 277 ? -11.411 5.795 -21.060 1.00 50.56 277 ALA A N 1
ATOM 2215 C CA . ALA A 1 277 ? -11.464 7.208 -20.693 1.00 50.56 277 ALA A CA 1
ATOM 2216 C C . ALA A 1 277 ? -12.878 7.794 -20.874 1.00 50.56 277 ALA A C 1
ATOM 2218 O O . ALA A 1 277 ? -13.351 8.542 -20.020 1.00 50.56 277 ALA A O 1
ATOM 2219 N N . ALA A 1 278 ? -13.597 7.403 -21.935 1.00 49.59 278 ALA A N 1
ATOM 2220 C CA . ALA A 1 278 ? -14.963 7.863 -22.206 1.00 49.59 278 ALA A CA 1
ATOM 2221 C C . ALA A 1 278 ? -16.009 7.371 -21.185 1.00 49.59 278 ALA A C 1
ATOM 2223 O O . ALA A 1 278 ? -17.041 8.013 -21.014 1.00 49.59 278 ALA A O 1
ATOM 2224 N N . VAL A 1 279 ? -15.754 6.255 -20.490 1.00 51.72 279 VAL A N 1
ATOM 2225 C CA . VAL A 1 279 ? -16.662 5.684 -19.471 1.00 51.72 279 VAL A CA 1
ATOM 2226 C C . VAL A 1 279 ? -16.392 6.264 -18.066 1.00 51.72 279 VAL A C 1
ATOM 2228 O O . VAL A 1 279 ? -17.013 5.859 -17.087 1.00 51.72 279 VAL A O 1
ATOM 2231 N N . GLY A 1 280 ? -15.509 7.263 -17.948 1.00 42.06 280 GLY A N 1
ATOM 2232 C CA . GLY A 1 280 ? -15.233 7.947 -16.680 1.00 42.06 280 GLY A CA 1
ATOM 2233 C C . GLY A 1 280 ? -14.218 7.228 -15.789 1.00 42.06 280 GLY A C 1
ATOM 2234 O O . GLY A 1 280 ? -14.242 7.401 -14.573 1.00 42.06 280 GLY A O 1
ATOM 2235 N N . GLY A 1 281 ? -13.328 6.415 -16.366 1.00 48.16 281 GLY A N 1
ATOM 2236 C CA . GLY A 1 281 ? -12.155 5.932 -15.641 1.00 48.16 281 GLY A CA 1
ATOM 2237 C C . GLY A 1 281 ? -11.176 7.075 -15.340 1.00 48.16 281 GLY A C 1
ATOM 2238 O O . GLY A 1 281 ? -10.957 7.938 -16.184 1.00 48.16 281 GLY A O 1
ATOM 2239 N N . GLU A 1 282 ? -10.531 7.050 -14.169 1.00 43.38 282 GLU A N 1
ATOM 2240 C CA . GLU A 1 282 ? -9.473 7.987 -13.725 1.00 43.38 282 GLU A CA 1
ATOM 2241 C C . GLU A 1 282 ? -8.164 7.895 -14.549 1.00 43.38 282 GLU A C 1
ATOM 2243 O O . GLU A 1 282 ? -7.062 8.092 -14.034 1.00 43.38 282 GLU A O 1
ATOM 2248 N N . ARG A 1 283 ? -8.224 7.525 -15.833 1.00 50.75 283 ARG A N 1
ATOM 2249 C CA . ARG A 1 283 ? -7.030 7.366 -16.666 1.00 50.75 283 ARG A CA 1
ATOM 2250 C C . ARG A 1 283 ? -6.811 8.594 -17.537 1.00 50.75 283 ARG A C 1
ATOM 2252 O O . ARG A 1 283 ? -7.622 8.919 -18.396 1.00 50.75 283 ARG A O 1
ATOM 2259 N N . TRP A 1 284 ? -5.644 9.198 -17.317 1.00 50.47 284 TRP A N 1
ATOM 2260 C CA . TRP A 1 284 ? -5.011 10.317 -18.015 1.00 50.47 284 TRP A CA 1
ATOM 2261 C C . TRP A 1 284 ? -4.650 9.950 -19.463 1.00 50.47 284 TRP A C 1
ATOM 2263 O O . TRP A 1 284 ? -3.485 9.939 -19.855 1.00 50.47 284 TRP A O 1
ATOM 2273 N N . TYR A 1 285 ? -5.642 9.538 -20.243 1.00 49.78 285 TYR A N 1
ATOM 2274 C CA . TYR A 1 285 ? -5.484 9.304 -21.665 1.00 49.78 285 TYR A CA 1
ATOM 2275 C C . TYR A 1 285 ? -5.933 10.549 -22.415 1.00 49.78 285 TYR A C 1
ATOM 2277 O O . TYR A 1 285 ? -7.114 10.894 -22.401 1.00 49.78 285 TYR A O 1
ATOM 2285 N N . ASP A 1 286 ? -4.991 11.196 -23.090 1.00 53.81 286 ASP A N 1
ATOM 2286 C CA . ASP A 1 286 ? -5.317 12.169 -24.119 1.00 53.81 286 ASP A CA 1
ATOM 2287 C C . ASP A 1 286 ? -5.288 11.456 -25.474 1.00 53.81 286 ASP A C 1
ATOM 2289 O O . ASP A 1 286 ? -4.262 10.893 -25.872 1.00 53.81 286 ASP A O 1
ATOM 2293 N N . ALA A 1 287 ? -6.415 11.485 -26.190 1.00 53.09 287 ALA A N 1
ATOM 2294 C CA . ALA A 1 287 ? -6.551 10.905 -27.527 1.00 53.09 287 ALA A CA 1
ATOM 2295 C C . ALA A 1 287 ? -5.523 11.460 -28.530 1.00 53.09 287 ALA A C 1
ATOM 2297 O O . ALA A 1 287 ? -5.276 10.846 -29.564 1.00 53.09 287 ALA A O 1
ATOM 2298 N N . ARG A 1 288 ? -4.923 12.613 -28.222 1.00 53.94 288 ARG A N 1
ATOM 2299 C CA . ARG A 1 288 ? -3.919 13.276 -29.047 1.00 53.94 288 ARG A CA 1
ATOM 2300 C C . ARG A 1 288 ? -2.483 12.759 -28.805 1.00 53.94 288 ARG A C 1
ATOM 2302 O O . ARG A 1 288 ? -1.623 13.036 -29.630 1.00 53.94 288 ARG A O 1
ATOM 2309 N N . GLY A 1 289 ? -2.210 12.055 -27.694 1.00 53.50 289 GLY A N 1
ATOM 2310 C CA . GLY A 1 289 ? -0.840 11.785 -27.215 1.00 53.50 289 GLY A CA 1
ATOM 2311 C C . GLY A 1 289 ? -0.566 10.387 -26.636 1.00 53.50 289 GLY A C 1
ATOM 2312 O O . GLY A 1 289 ? 0.568 9.924 -26.604 1.00 53.50 289 GLY A O 1
ATOM 2313 N N . GLY A 1 290 ? -1.578 9.624 -26.227 1.00 60.62 290 GLY A N 1
ATOM 2314 C CA . GLY A 1 290 ? -1.346 8.303 -25.626 1.00 60.62 290 GLY A CA 1
ATOM 2315 C C . GLY A 1 290 ? -1.039 8.375 -24.124 1.00 60.62 290 GLY A C 1
ATOM 2316 O O . GLY A 1 290 ? -1.537 9.255 -23.426 1.00 60.62 290 GLY A O 1
ATOM 2317 N N . ARG A 1 291 ? -0.305 7.391 -23.578 1.00 64.56 291 ARG A N 1
ATOM 2318 C CA . ARG A 1 291 ? -0.074 7.247 -22.122 1.00 64.56 291 ARG A CA 1
ATOM 2319 C C . ARG A 1 291 ? 1.330 7.701 -21.718 1.00 64.56 291 ARG A C 1
ATOM 2321 O O . ARG A 1 291 ? 2.302 7.290 -22.339 1.00 64.56 291 ARG A O 1
ATOM 2328 N N . GLY A 1 292 ? 1.417 8.436 -20.606 1.00 69.25 292 GLY A N 1
ATOM 2329 C CA . GLY A 1 292 ? 2.673 8.727 -19.902 1.00 69.25 292 GLY A CA 1
ATOM 2330 C C . GLY A 1 292 ? 3.492 9.906 -20.437 1.00 69.25 292 GLY A C 1
ATOM 2331 O O . GLY A 1 292 ? 4.613 10.083 -19.984 1.00 69.25 292 GLY A O 1
ATOM 2332 N N . GLY A 1 293 ? 2.963 10.689 -21.376 1.00 72.88 293 GLY A N 1
ATOM 2333 C CA . GLY A 1 293 ? 3.624 11.883 -21.907 1.00 72.88 293 GLY A CA 1
ATOM 2334 C C . GLY A 1 293 ? 2.972 13.188 -21.452 1.00 72.88 293 GLY A C 1
ATOM 2335 O O . GLY A 1 293 ? 2.024 13.185 -20.662 1.00 72.88 293 GLY A O 1
ATOM 2336 N N . VAL A 1 294 ? 3.491 14.298 -21.970 1.00 73.56 294 VAL A N 1
ATOM 2337 C CA . VAL A 1 294 ? 3.035 15.661 -21.674 1.00 73.56 294 VAL A CA 1
ATOM 2338 C C . VAL A 1 294 ? 2.882 16.470 -22.962 1.00 73.56 294 VAL A C 1
ATOM 2340 O O . VAL A 1 294 ? 3.631 16.285 -23.920 1.00 73.56 294 VAL A O 1
ATOM 2343 N N . TRP A 1 295 ? 1.912 17.386 -22.975 1.00 67.94 295 TRP A N 1
ATOM 2344 C CA . TRP A 1 295 ? 1.809 18.401 -24.024 1.00 67.94 295 TRP A CA 1
ATOM 2345 C C . TRP A 1 295 ? 2.748 19.555 -23.726 1.00 67.94 295 TRP A C 1
ATOM 2347 O O . TRP A 1 295 ? 2.704 20.122 -22.632 1.00 67.94 295 TRP A O 1
ATOM 2357 N N . THR A 1 296 ? 3.559 19.923 -24.711 1.00 70.31 296 THR A N 1
ATOM 2358 C CA . THR A 1 296 ? 4.322 21.167 -24.677 1.00 70.31 296 THR A CA 1
ATOM 2359 C C . THR A 1 296 ? 3.419 22.356 -25.001 1.00 70.31 296 THR A C 1
ATOM 2361 O O . THR A 1 296 ? 2.299 22.211 -25.500 1.00 70.31 296 THR A O 1
ATOM 2364 N N . VAL A 1 297 ? 3.923 23.559 -24.724 1.00 67.56 297 VAL A N 1
ATOM 2365 C CA . VAL A 1 297 ? 3.246 24.821 -25.059 1.00 67.56 297 VAL A CA 1
ATOM 2366 C C . VAL A 1 297 ? 3.052 24.965 -26.577 1.00 67.56 297 VAL A C 1
ATOM 2368 O O . VAL A 1 297 ? 2.057 25.539 -27.015 1.00 67.56 297 VAL A O 1
ATOM 2371 N N . ASP A 1 298 ? 3.933 24.352 -27.371 1.00 72.19 298 ASP A N 1
ATOM 2372 C CA . ASP A 1 298 ? 3.898 24.357 -28.838 1.00 72.19 298 ASP A CA 1
ATOM 2373 C C . ASP A 1 298 ? 2.905 23.347 -29.439 1.00 72.19 298 ASP A C 1
ATOM 2375 O O . ASP A 1 298 ? 2.883 23.130 -30.649 1.00 72.19 298 ASP A O 1
ATOM 2379 N N . ASN A 1 299 ? 2.049 22.736 -28.609 1.00 67.69 299 ASN A N 1
ATOM 2380 C CA . ASN A 1 299 ? 1.159 21.638 -28.994 1.00 67.69 299 ASN A CA 1
ATOM 2381 C C . ASN A 1 299 ? 1.912 20.441 -29.595 1.00 67.69 299 ASN A C 1
ATOM 2383 O O . ASN A 1 299 ? 1.379 19.743 -30.460 1.00 67.69 299 ASN A O 1
ATOM 2387 N N . GLU A 1 300 ? 3.127 20.172 -29.120 1.00 71.44 300 GLU A N 1
ATOM 2388 C CA . GLU A 1 300 ? 3.835 18.933 -29.423 1.00 71.44 300 GLU A CA 1
ATOM 2389 C C . GLU A 1 300 ? 3.647 17.940 -28.275 1.00 71.44 300 GLU A C 1
ATOM 2391 O O . GLU A 1 300 ? 3.630 18.303 -27.096 1.00 71.44 300 GLU A O 1
ATOM 2396 N N . TRP A 1 301 ? 3.475 16.667 -28.620 1.00 70.19 301 TRP A N 1
ATOM 2397 C CA . TRP A 1 301 ? 3.423 15.606 -27.627 1.00 70.19 301 TRP A CA 1
ATOM 2398 C C . TRP A 1 301 ? 4.829 15.078 -27.365 1.00 70.19 301 TRP A C 1
ATOM 2400 O O . TRP A 1 301 ? 5.448 14.496 -28.258 1.00 70.19 301 TRP A O 1
ATOM 2410 N N . LEU A 1 302 ? 5.302 15.236 -26.131 1.00 72.81 302 LEU A N 1
ATOM 2411 C CA . LEU A 1 302 ? 6.503 14.566 -25.649 1.00 72.81 302 LEU A CA 1
ATOM 2412 C C . LEU A 1 302 ? 6.094 13.289 -24.934 1.00 72.81 302 LEU A C 1
ATOM 2414 O O . LEU A 1 302 ? 5.350 13.322 -23.951 1.00 72.81 302 LEU A O 1
ATOM 2418 N N . ASP A 1 303 ? 6.567 12.153 -25.436 1.00 72.62 303 ASP A N 1
ATOM 2419 C CA . ASP A 1 303 ? 6.259 10.874 -24.823 1.00 72.62 303 ASP A CA 1
ATOM 2420 C C . ASP A 1 303 ? 7.047 10.658 -23.516 1.00 72.62 303 ASP A C 1
ATOM 2422 O O . ASP A 1 303 ? 8.020 11.347 -23.196 1.00 72.62 303 ASP A O 1
ATOM 2426 N N . ALA A 1 304 ? 6.609 9.666 -22.735 1.00 74.75 304 ALA A N 1
ATOM 2427 C CA . ALA A 1 304 ? 7.294 9.274 -21.504 1.00 74.75 304 ALA A CA 1
ATOM 2428 C C . ALA A 1 304 ? 8.756 8.879 -21.756 1.00 74.75 304 ALA A C 1
ATOM 2430 O O . ALA A 1 304 ? 9.589 8.958 -20.856 1.00 74.75 304 ALA A O 1
ATOM 2431 N N . ALA A 1 305 ? 9.040 8.352 -22.951 1.00 73.38 305 ALA A N 1
ATOM 2432 C CA . ALA A 1 305 ? 10.339 7.805 -23.274 1.00 73.38 305 ALA A CA 1
ATOM 2433 C C . ALA A 1 305 ? 11.391 8.903 -23.375 1.00 73.38 305 ALA A C 1
ATOM 2435 O O . ALA A 1 305 ? 12.480 8.732 -22.833 1.00 73.38 305 ALA A O 1
ATOM 2436 N N . ASP A 1 306 ? 11.027 10.002 -24.028 1.00 72.50 306 ASP A N 1
ATOM 2437 C CA . ASP A 1 306 ? 11.852 11.177 -24.252 1.00 72.50 306 ASP A CA 1
ATOM 2438 C C . ASP A 1 306 ? 11.956 12.018 -22.973 1.00 72.50 306 ASP A C 1
ATOM 2440 O O . ASP A 1 306 ? 13.058 12.401 -22.577 1.00 72.50 306 ASP A O 1
ATOM 2444 N N . LEU A 1 307 ? 10.840 12.231 -22.262 1.00 75.06 307 LEU A N 1
ATOM 2445 C CA . LEU A 1 307 ? 10.821 13.015 -21.021 1.00 75.06 307 LEU A CA 1
ATOM 2446 C C . LEU A 1 307 ? 11.647 12.360 -19.902 1.00 75.06 307 LEU A C 1
ATOM 2448 O O . LEU A 1 307 ? 12.386 13.034 -19.185 1.00 75.06 307 LEU A O 1
ATOM 2452 N N . CYS A 1 308 ? 11.519 11.041 -19.738 1.00 76.19 308 CYS A N 1
ATOM 2453 C CA . CYS A 1 308 ? 12.141 10.313 -18.633 1.00 76.19 308 CYS A CA 1
ATOM 2454 C C . CYS A 1 308 ? 13.456 9.615 -19.018 1.00 76.19 308 CYS A C 1
ATOM 2456 O O . CYS A 1 308 ? 14.109 9.029 -18.153 1.00 76.19 308 CYS A O 1
ATOM 2458 N N . ALA A 1 309 ? 13.880 9.686 -20.286 1.00 72.81 309 ALA A N 1
ATOM 2459 C CA . ALA A 1 309 ? 15.128 9.096 -20.788 1.00 72.81 309 ALA A CA 1
ATOM 2460 C C . ALA A 1 309 ? 16.365 9.374 -19.905 1.00 72.81 309 ALA A C 1
ATOM 2462 O O . ALA A 1 309 ? 17.161 8.459 -19.690 1.00 72.81 309 ALA A O 1
ATOM 2463 N N . PRO A 1 310 ? 16.549 10.592 -19.366 1.00 71.38 310 PRO A N 1
ATOM 2464 C CA . PRO A 1 310 ? 17.708 10.916 -18.534 1.00 71.38 310 PRO A CA 1
ATOM 2465 C C . PRO A 1 310 ? 17.741 10.164 -17.195 1.00 71.38 310 PRO A C 1
ATOM 2467 O O . PRO A 1 310 ? 18.821 9.844 -16.705 1.00 71.38 310 PRO A O 1
ATOM 2470 N N . PHE A 1 311 ? 16.574 9.825 -16.645 1.00 75.19 311 PHE A N 1
ATOM 2471 C CA . PHE A 1 311 ? 16.424 9.211 -15.320 1.00 75.19 311 PHE A CA 1
ATOM 2472 C C . PHE A 1 311 ? 16.386 7.681 -15.358 1.00 75.19 311 PHE A C 1
ATOM 2474 O O . PHE A 1 311 ? 16.393 7.028 -14.316 1.00 75.19 311 PHE A O 1
ATOM 2481 N N . GLY A 1 312 ? 16.348 7.066 -16.545 1.00 75.44 312 GLY A N 1
ATOM 2482 C CA . GLY A 1 312 ? 16.173 5.617 -16.638 1.00 75.44 312 GLY A CA 1
ATOM 2483 C C . GLY A 1 312 ? 17.314 4.819 -16.006 1.00 75.44 312 GLY A C 1
ATOM 2484 O O . GLY A 1 312 ? 17.058 3.765 -15.433 1.00 75.44 312 GLY A O 1
ATOM 2485 N N . LYS A 1 313 ? 18.551 5.327 -16.019 1.00 76.62 313 LYS A N 1
ATOM 2486 C CA . LYS A 1 313 ? 19.668 4.633 -15.360 1.00 76.62 313 LYS A CA 1
ATOM 2487 C C . LYS A 1 313 ? 19.477 4.545 -13.844 1.00 76.62 313 LYS A C 1
ATOM 2489 O O . LYS A 1 313 ? 19.753 3.500 -13.270 1.00 76.62 313 LYS A O 1
ATOM 2494 N N . GLU A 1 314 ? 19.012 5.623 -13.220 1.00 76.00 314 GLU A N 1
ATOM 2495 C CA . GLU A 1 314 ? 18.806 5.698 -11.768 1.00 76.00 314 GLU A CA 1
ATOM 2496 C C . GLU A 1 314 ? 17.602 4.860 -11.321 1.00 76.00 314 GLU A C 1
ATOM 2498 O O . GLU A 1 314 ? 17.593 4.340 -10.214 1.00 76.00 314 GLU A O 1
ATOM 2503 N N . ILE A 1 315 ? 16.595 4.707 -12.186 1.00 79.88 315 ILE A N 1
ATOM 2504 C CA . ILE A 1 315 ? 15.337 4.035 -11.837 1.00 79.88 315 ILE A CA 1
ATOM 2505 C C . ILE A 1 315 ? 15.370 2.529 -12.119 1.00 79.88 315 ILE A C 1
ATOM 2507 O O . ILE A 1 315 ? 14.794 1.757 -11.350 1.00 79.88 315 ILE A O 1
ATOM 2511 N N . PHE A 1 316 ? 16.007 2.107 -13.217 1.00 82.06 316 PHE A N 1
ATOM 2512 C CA . PHE A 1 316 ? 16.050 0.697 -13.628 1.00 82.06 316 PHE A CA 1
ATOM 2513 C C . PHE A 1 316 ? 17.343 -0.022 -13.243 1.00 82.06 316 PHE A C 1
ATOM 2515 O O . PHE A 1 316 ? 17.345 -1.248 -13.229 1.00 82.06 316 PHE A O 1
ATOM 2522 N N . GLU A 1 317 ? 18.434 0.717 -13.009 1.00 75.88 317 GLU A N 1
ATOM 2523 C CA . GLU A 1 317 ? 19.763 0.211 -12.618 1.00 75.88 317 GLU A CA 1
ATOM 2524 C C . GLU A 1 317 ? 20.339 -0.927 -13.483 1.00 75.88 317 GLU A C 1
ATOM 2526 O O . GLU A 1 317 ? 21.316 -1.580 -13.133 1.00 75.88 317 GLU A O 1
ATOM 2531 N N . ASP A 1 318 ? 19.802 -1.125 -14.683 1.00 74.00 318 ASP A N 1
ATOM 2532 C CA . ASP A 1 318 ? 20.220 -2.149 -15.643 1.00 74.00 318 ASP A CA 1
ATOM 2533 C C . ASP A 1 318 ? 21.394 -1.691 -16.530 1.00 74.00 318 ASP A C 1
ATOM 2535 O O . ASP A 1 318 ? 21.700 -2.311 -17.550 1.00 74.00 318 ASP A O 1
ATOM 2539 N N . GLY A 1 319 ? 22.040 -0.578 -16.161 1.00 71.44 319 GLY A N 1
ATOM 2540 C CA . GLY A 1 319 ? 23.117 0.055 -16.924 1.00 71.44 319 GLY A CA 1
ATOM 2541 C C . GLY A 1 319 ? 22.653 0.766 -18.201 1.00 71.44 319 GLY A C 1
ATOM 2542 O O . GLY A 1 319 ? 23.491 1.171 -19.008 1.00 71.44 319 GLY A O 1
ATOM 2543 N N . LEU A 1 320 ? 21.339 0.925 -18.404 1.00 75.56 320 LEU A N 1
ATOM 2544 C CA . LEU A 1 320 ? 20.752 1.526 -19.601 1.00 75.56 320 LEU A CA 1
ATOM 2545 C C . LEU A 1 320 ? 20.011 2.821 -19.248 1.00 75.56 320 LEU A C 1
ATOM 2547 O O . LEU A 1 320 ? 19.268 2.892 -18.270 1.00 75.56 320 LEU A O 1
ATOM 2551 N N . ARG A 1 321 ? 20.164 3.862 -20.075 1.00 72.19 321 ARG A N 1
ATOM 2552 C CA . ARG A 1 321 ? 19.486 5.150 -19.838 1.00 72.19 321 ARG A CA 1
ATOM 2553 C C . ARG A 1 321 ? 18.081 5.195 -20.414 1.00 72.19 321 ARG A C 1
ATOM 2555 O O . ARG A 1 321 ? 17.146 5.583 -19.729 1.00 72.19 321 ARG A O 1
ATOM 2562 N N . GLY A 1 322 ? 17.923 4.801 -21.675 1.00 71.81 322 GLY A N 1
ATOM 2563 C CA . GLY A 1 322 ? 16.689 5.071 -22.414 1.00 71.81 322 GLY A CA 1
ATOM 2564 C C . GLY A 1 322 ? 15.463 4.424 -21.771 1.00 71.81 322 GLY A C 1
ATOM 2565 O O . GLY A 1 322 ? 15.460 3.231 -21.511 1.00 71.81 322 GLY A O 1
ATOM 2566 N N . TRP A 1 323 ? 14.416 5.204 -21.513 1.00 71.50 323 TRP A N 1
ATOM 2567 C CA . TRP A 1 323 ? 13.265 4.805 -20.696 1.00 71.50 323 TRP A CA 1
ATOM 2568 C C . TRP A 1 323 ? 12.392 3.719 -21.355 1.00 71.50 323 TRP A C 1
ATOM 2570 O O . TRP A 1 323 ? 12.003 2.751 -20.701 1.00 71.50 323 TRP A O 1
ATOM 2580 N N . SER A 1 324 ? 12.156 3.811 -22.670 1.00 65.44 324 SER A N 1
ATOM 2581 C CA . SER A 1 324 ? 11.395 2.816 -23.454 1.00 65.44 324 SER A CA 1
ATOM 2582 C C . SER A 1 324 ? 12.272 1.827 -24.233 1.00 65.44 324 SER A C 1
ATOM 2584 O O . SER A 1 324 ? 11.886 0.670 -24.440 1.00 65.44 324 SER A O 1
ATOM 2586 N N . ALA A 1 325 ? 13.454 2.267 -24.662 1.00 68.06 325 ALA A N 1
ATOM 2587 C CA . ALA A 1 325 ? 14.431 1.479 -25.393 1.00 68.06 325 ALA A CA 1
ATOM 2588 C C . ALA A 1 325 ? 15.741 1.449 -24.611 1.00 68.06 325 ALA A C 1
ATOM 2590 O O . ALA A 1 325 ? 16.236 2.482 -24.178 1.00 68.06 325 ALA A O 1
ATOM 2591 N N . ALA A 1 326 ? 16.306 0.255 -24.454 1.00 66.94 326 ALA A N 1
ATOM 2592 C CA . ALA A 1 326 ? 17.613 0.063 -23.849 1.00 66.94 326 ALA A CA 1
ATOM 2593 C C . ALA A 1 326 ? 18.678 0.829 -24.650 1.00 66.94 326 ALA A C 1
ATOM 2595 O O . ALA A 1 326 ? 19.053 0.399 -25.739 1.00 66.94 326 ALA A O 1
ATOM 2596 N N . VAL A 1 327 ? 19.149 1.956 -24.117 1.00 69.19 327 VAL A N 1
ATOM 2597 C CA . VAL A 1 327 ? 20.243 2.738 -24.706 1.00 69.19 327 VAL A CA 1
ATOM 2598 C C . VAL A 1 327 ? 21.468 2.605 -23.801 1.00 69.19 327 VAL A C 1
ATOM 2600 O O . VAL A 1 327 ? 21.362 2.967 -22.623 1.00 69.19 327 VAL A O 1
ATOM 2603 N N . PRO A 1 328 ? 22.599 2.079 -24.313 1.00 67.38 328 PRO A N 1
ATOM 2604 C CA . PRO A 1 328 ? 23.841 1.975 -23.557 1.00 67.38 328 PRO A CA 1
ATOM 2605 C C . PRO A 1 328 ? 24.328 3.323 -23.024 1.00 67.38 328 PRO A C 1
ATOM 2607 O O . PRO A 1 328 ? 24.146 4.368 -23.655 1.00 67.38 328 PRO A O 1
ATOM 2610 N N . ASP A 1 329 ? 24.984 3.282 -21.869 1.00 54.94 329 ASP A N 1
ATOM 2611 C CA . ASP A 1 329 ? 25.637 4.441 -21.267 1.00 54.94 329 ASP A CA 1
ATOM 2612 C C . ASP A 1 329 ? 26.677 5.041 -22.240 1.00 54.94 329 ASP A C 1
ATOM 2614 O O . ASP A 1 329 ? 27.575 4.341 -22.707 1.00 54.94 329 ASP A O 1
ATOM 2618 N N . GLY A 1 330 ? 26.545 6.333 -22.566 1.00 54.19 330 GLY A N 1
ATOM 2619 C CA . GLY A 1 330 ? 27.462 7.058 -23.464 1.00 54.19 330 GLY A CA 1
ATOM 2620 C C . GLY A 1 330 ? 26.910 7.399 -24.854 1.00 54.19 330 GLY A C 1
ATOM 2621 O O . GLY A 1 330 ? 27.560 8.134 -25.593 1.00 54.19 330 GLY A O 1
ATOM 2622 N N . VAL A 1 331 ? 25.709 6.929 -25.205 1.00 55.00 331 VAL A N 1
ATOM 2623 C CA . VAL A 1 331 ? 24.998 7.370 -26.418 1.00 55.00 331 VAL A CA 1
ATOM 2624 C C . VAL A 1 331 ? 24.122 8.579 -26.080 1.00 55.00 331 VAL A C 1
ATOM 2626 O O . VAL A 1 331 ? 23.357 8.543 -25.114 1.00 55.00 331 VAL A O 1
ATOM 2629 N N . GLU A 1 332 ? 24.223 9.658 -26.861 1.00 55.56 332 GLU A N 1
ATOM 2630 C CA . GLU A 1 332 ? 23.357 10.825 -26.678 1.00 55.56 332 GLU A CA 1
ATOM 2631 C C . GLU A 1 332 ? 21.898 10.473 -26.989 1.00 55.56 332 GLU A C 1
ATOM 2633 O O . GLU A 1 332 ? 21.552 10.061 -28.096 1.00 55.56 332 GLU A O 1
ATOM 2638 N N . LEU A 1 333 ? 21.028 10.660 -25.996 1.00 56.16 333 LEU A N 1
ATOM 2639 C CA . LEU A 1 333 ? 19.581 10.625 -26.179 1.00 56.16 333 LEU A CA 1
ATOM 2640 C C . LEU A 1 333 ? 19.182 11.945 -26.851 1.00 56.16 333 LEU A C 1
ATOM 2642 O O . LEU A 1 333 ? 19.168 12.999 -26.218 1.00 56.16 333 LEU A O 1
ATOM 2646 N N . SER A 1 334 ? 18.954 11.910 -28.160 1.00 53.50 334 SER A N 1
ATOM 2647 C CA . SER A 1 334 ? 18.579 13.089 -28.944 1.00 53.50 334 SER A CA 1
ATOM 2648 C C . SER A 1 334 ? 17.123 13.503 -28.707 1.00 53.50 334 SER A C 1
ATOM 2650 O O . SER A 1 334 ? 16.267 12.623 -28.675 1.00 53.50 334 SER A O 1
ATOM 2652 N N . LYS A 1 335 ? 16.890 14.830 -28.687 1.00 52.31 335 LYS A N 1
ATOM 2653 C CA . LYS A 1 335 ? 15.631 15.627 -28.744 1.00 52.31 335 LYS A CA 1
ATOM 2654 C C . LYS A 1 335 ? 15.304 16.476 -27.518 1.00 52.31 335 LYS A C 1
ATOM 2656 O O . LYS A 1 335 ? 14.437 17.336 -27.608 1.00 52.31 335 LYS A O 1
ATOM 2661 N N . VAL A 1 336 ? 15.998 16.290 -26.406 1.00 54.59 336 VAL A N 1
ATOM 2662 C CA . VAL A 1 336 ? 15.713 17.060 -25.195 1.00 54.59 336 VAL A CA 1
ATOM 2663 C C . VAL A 1 336 ? 16.563 18.331 -25.178 1.00 54.59 336 VAL A C 1
ATOM 2665 O O . VAL A 1 336 ? 17.793 18.249 -25.219 1.00 54.59 336 VAL A O 1
ATOM 2668 N N . GLU A 1 337 ? 15.922 19.504 -25.146 1.00 55.75 337 GLU A N 1
ATOM 2669 C CA . GLU A 1 337 ? 16.624 20.786 -25.038 1.00 55.75 337 GLU A CA 1
ATOM 2670 C C . GLU A 1 337 ? 17.335 20.846 -23.675 1.00 55.75 337 GLU A C 1
ATOM 2672 O O . GLU A 1 337 ? 16.712 20.917 -22.613 1.00 55.75 337 GLU A O 1
ATOM 2677 N N . LYS A 1 338 ? 18.667 20.752 -23.702 1.00 58.16 338 LYS A N 1
ATOM 2678 C CA . LYS A 1 338 ? 19.507 20.921 -22.514 1.00 58.16 338 LYS A CA 1
ATOM 2679 C C . LYS A 1 338 ? 19.640 22.409 -22.210 1.00 58.16 338 LYS A C 1
ATOM 2681 O O . LYS A 1 338 ? 19.667 23.238 -23.121 1.00 58.16 338 LYS A O 1
ATOM 2686 N N . THR A 1 339 ? 19.762 22.757 -20.937 1.00 57.44 339 THR A N 1
ATOM 2687 C CA . THR A 1 339 ? 20.101 24.127 -20.556 1.00 57.44 339 THR A CA 1
ATOM 2688 C C . THR A 1 339 ? 21.478 24.535 -21.104 1.00 57.44 339 THR A C 1
ATOM 2690 O O . THR A 1 339 ? 22.318 23.667 -21.350 1.00 57.44 339 THR A O 1
ATOM 2693 N N . PRO A 1 340 ? 21.750 25.842 -21.304 1.00 56.69 340 PRO A N 1
ATOM 2694 C CA . PRO A 1 340 ? 23.015 26.326 -21.877 1.00 56.69 340 PRO A CA 1
ATOM 2695 C C . PRO A 1 340 ? 24.273 25.922 -21.092 1.00 56.69 340 PRO A C 1
ATOM 2697 O O . PRO A 1 340 ? 25.367 25.883 -21.644 1.00 56.69 340 PRO A O 1
ATOM 2700 N N . ASP A 1 341 ? 24.115 25.629 -19.804 1.00 56.41 341 ASP A N 1
ATOM 2701 C CA . ASP A 1 341 ? 25.143 25.134 -18.888 1.00 56.41 341 ASP A CA 1
ATOM 2702 C C . ASP A 1 341 ? 25.261 23.595 -18.873 1.00 56.41 341 ASP A C 1
ATOM 2704 O O . ASP A 1 341 ? 26.152 23.054 -18.222 1.00 56.41 341 ASP A O 1
ATOM 2708 N N . GLY A 1 342 ? 24.385 22.880 -19.588 1.00 57.16 342 GLY A N 1
ATOM 2709 C CA . GLY A 1 342 ? 24.365 21.419 -19.699 1.00 57.16 342 GLY A CA 1
ATOM 2710 C C . GLY A 1 342 ? 23.928 20.678 -18.431 1.00 57.16 342 GLY A C 1
ATOM 2711 O O . GLY A 1 342 ? 23.974 19.449 -18.412 1.00 57.16 342 GLY A O 1
ATOM 2712 N N . LYS A 1 343 ? 23.517 21.403 -17.384 1.00 56.09 343 LYS A N 1
ATOM 2713 C CA . LYS A 1 343 ? 23.214 20.857 -16.049 1.00 56.09 343 LYS A CA 1
ATOM 2714 C C . LYS A 1 343 ? 21.762 20.426 -15.856 1.00 56.09 343 LYS A C 1
ATOM 2716 O O . LYS A 1 343 ? 21.442 19.761 -14.873 1.00 56.09 343 LYS A O 1
ATOM 2721 N N . GLY A 1 344 ? 20.880 20.793 -16.778 1.00 55.69 344 GLY A N 1
ATOM 2722 C CA . GLY A 1 344 ? 19.465 20.490 -16.681 1.00 55.69 344 GLY A CA 1
ATOM 2723 C C . GLY A 1 344 ? 18.804 20.264 -18.029 1.00 55.69 344 GLY A C 1
ATOM 2724 O O . GLY A 1 344 ? 19.354 20.525 -19.101 1.00 55.69 344 GLY A O 1
ATOM 2725 N N . ILE A 1 345 ? 17.590 19.746 -17.945 1.00 61.72 345 ILE A N 1
ATOM 2726 C CA . ILE A 1 345 ? 16.701 19.477 -19.066 1.00 61.72 345 ILE A CA 1
ATOM 2727 C C . ILE A 1 345 ? 15.549 20.467 -18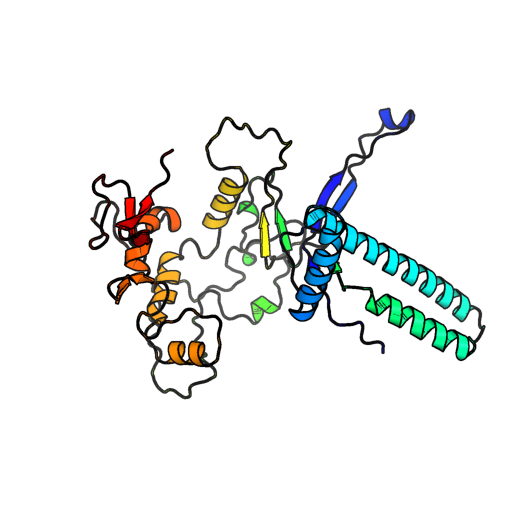.999 1.00 61.72 345 ILE A C 1
ATOM 2729 O O . ILE A 1 345 ? 14.887 20.578 -17.967 1.00 61.72 345 ILE A O 1
ATOM 2733 N N . VAL A 1 346 ? 15.296 21.182 -20.091 1.00 59.59 346 VAL A N 1
ATOM 2734 C CA . VAL A 1 346 ? 14.129 22.056 -20.200 1.00 59.59 346 VAL A CA 1
ATOM 2735 C C . VAL A 1 346 ? 12.893 21.171 -20.365 1.00 59.59 346 VAL A C 1
ATOM 2737 O O . VAL A 1 346 ? 12.751 20.471 -21.363 1.00 59.59 346 VAL A O 1
ATOM 2740 N N . ILE A 1 347 ? 12.014 21.174 -19.360 1.00 57.97 347 ILE A N 1
ATOM 2741 C CA . ILE A 1 347 ? 10.778 20.369 -19.320 1.00 57.97 347 ILE A CA 1
ATOM 2742 C C . ILE A 1 347 ? 9.520 21.190 -19.637 1.00 57.97 347 ILE A C 1
ATOM 2744 O O . ILE A 1 347 ? 8.421 20.644 -19.695 1.00 57.97 347 ILE A O 1
ATOM 2748 N N . GLY A 1 348 ? 9.661 22.501 -19.834 1.00 48.62 348 GLY A N 1
ATOM 2749 C CA . GLY A 1 348 ? 8.565 23.377 -20.236 1.00 48.62 348 GLY A CA 1
ATOM 2750 C C . GLY A 1 348 ? 8.932 24.853 -20.164 1.00 48.62 348 GLY A C 1
ATOM 2751 O O . GLY A 1 348 ? 10.030 25.216 -19.749 1.00 48.62 348 GLY A O 1
ATOM 2752 N N . GLU A 1 349 ? 7.988 25.713 -20.530 1.00 52.59 349 GLU A N 1
ATOM 2753 C CA . GLU A 1 349 ? 8.118 27.165 -20.438 1.00 52.59 349 GLU A CA 1
ATOM 2754 C C . GLU A 1 349 ? 6.893 27.750 -19.728 1.00 52.59 349 GLU A C 1
ATOM 2756 O O . GLU A 1 349 ? 5.756 27.360 -19.985 1.00 52.59 349 GLU A O 1
ATOM 2761 N N . GLN A 1 350 ? 7.113 28.689 -18.812 1.00 43.38 350 GLN A N 1
ATOM 2762 C CA . GLN A 1 350 ? 6.075 29.402 -18.084 1.00 43.38 350 GLN A CA 1
ATOM 2763 C C . GLN A 1 350 ? 6.185 30.897 -18.370 1.00 43.38 350 GLN A C 1
ATOM 2765 O O . GLN A 1 350 ? 7.200 31.523 -18.077 1.00 43.38 350 GLN A O 1
ATOM 2770 N N . VAL A 1 351 ? 5.117 31.502 -18.888 1.00 44.28 351 VAL A N 1
ATOM 2771 C CA . VAL A 1 351 ? 5.069 32.956 -19.073 1.00 44.28 351 VAL A CA 1
ATOM 2772 C C . VAL A 1 351 ? 4.629 33.620 -17.771 1.00 44.28 351 VAL A C 1
ATOM 2774 O O . VAL A 1 351 ? 3.524 33.380 -17.281 1.00 44.28 351 VAL A O 1
ATOM 2777 N N . ARG A 1 352 ? 5.480 34.483 -17.212 1.00 43.31 352 ARG A N 1
ATOM 2778 C CA . ARG A 1 352 ? 5.170 35.296 -16.030 1.00 43.31 352 ARG A CA 1
ATOM 2779 C C . ARG A 1 352 ? 5.529 36.746 -16.338 1.00 43.31 352 ARG A C 1
ATOM 2781 O O . ARG A 1 352 ? 6.633 37.034 -16.776 1.00 43.31 352 ARG A O 1
ATOM 2788 N N . ASN A 1 353 ? 4.576 37.662 -16.159 1.00 57.41 353 ASN A N 1
ATOM 2789 C CA . ASN A 1 353 ? 4.756 39.100 -16.419 1.00 57.41 353 ASN A CA 1
ATOM 2790 C C . ASN A 1 353 ? 5.288 39.439 -17.831 1.00 57.41 353 ASN A C 1
ATOM 2792 O O . ASN A 1 353 ? 6.092 40.352 -17.992 1.00 57.41 353 ASN A O 1
ATOM 2796 N N . GLY A 1 354 ? 4.858 38.697 -18.856 1.00 54.34 354 GLY A N 1
ATOM 2797 C CA . GLY A 1 354 ? 5.303 38.914 -20.239 1.00 54.34 354 GLY A CA 1
ATOM 2798 C C . GLY A 1 354 ? 6.721 38.417 -20.545 1.00 54.34 354 GLY A C 1
ATOM 2799 O O . GLY A 1 354 ? 7.212 38.661 -21.642 1.00 54.34 354 GLY A O 1
ATOM 2800 N N . GLN A 1 355 ? 7.369 37.712 -19.612 1.00 45.31 355 GLN A N 1
ATOM 2801 C CA . GLN A 1 355 ? 8.654 37.046 -19.820 1.00 45.31 355 GLN A CA 1
ATOM 2802 C C . GLN A 1 355 ? 8.484 35.525 -19.801 1.00 45.31 355 GLN A C 1
ATOM 2804 O O . GLN A 1 355 ? 7.705 34.986 -19.012 1.00 45.31 355 GLN A O 1
ATOM 2809 N N . ILE A 1 356 ? 9.207 34.841 -20.690 1.00 53.84 356 ILE A N 1
ATOM 2810 C CA . ILE A 1 356 ? 9.228 33.379 -20.800 1.00 53.84 356 ILE A CA 1
ATOM 2811 C C . ILE A 1 356 ? 10.271 32.838 -19.816 1.00 53.84 356 ILE A C 1
ATOM 2813 O O . ILE A 1 356 ? 11.455 33.151 -19.926 1.00 53.84 356 ILE A O 1
ATOM 2817 N N . HIS A 1 357 ? 9.836 32.027 -18.855 1.00 53.94 357 HIS A N 1
ATOM 2818 C CA . HIS A 1 357 ? 10.700 31.323 -17.912 1.00 53.94 357 HIS A CA 1
ATOM 2819 C C . HIS A 1 357 ? 10.756 29.839 -18.274 1.00 53.94 357 HIS A C 1
ATOM 2821 O O . HIS A 1 357 ? 9.744 29.151 -18.199 1.00 53.94 357 HIS A O 1
ATOM 2827 N N . LYS A 1 358 ? 11.933 29.320 -18.628 1.00 58.28 358 LYS A N 1
ATOM 2828 C CA . LYS A 1 358 ? 12.121 27.880 -18.848 1.00 58.28 358 LYS A CA 1
ATOM 2829 C C . LYS A 1 358 ? 12.061 27.132 -17.512 1.00 58.28 358 LYS A C 1
ATOM 2831 O O . LYS A 1 358 ? 12.762 27.490 -16.567 1.00 58.28 358 LYS A O 1
ATOM 2836 N N . ILE A 1 359 ? 11.222 26.106 -17.431 1.00 52.06 359 ILE A N 1
ATOM 2837 C CA . ILE A 1 359 ? 11.173 25.157 -16.320 1.00 52.06 359 ILE A CA 1
ATOM 2838 C C . ILE A 1 359 ? 12.240 24.105 -16.595 1.00 52.06 359 ILE A C 1
ATOM 2840 O O . ILE A 1 359 ? 12.204 23.423 -17.619 1.00 52.06 359 ILE A O 1
ATOM 2844 N N . VAL A 1 360 ? 13.194 23.986 -15.680 1.00 55.56 360 VAL A N 1
ATOM 2845 C CA . VAL A 1 360 ? 14.347 23.103 -15.829 1.00 55.56 360 VAL A CA 1
ATOM 2846 C C . VAL A 1 360 ? 14.273 22.004 -14.778 1.00 55.56 360 VAL A C 1
ATOM 2848 O O . VAL A 1 360 ? 14.226 22.292 -13.583 1.00 55.56 360 VAL A O 1
ATOM 2851 N N . ALA A 1 361 ? 14.293 20.749 -15.217 1.00 53.12 361 ALA A N 1
ATOM 2852 C CA . ALA A 1 361 ? 14.633 19.626 -14.359 1.00 53.12 361 ALA A CA 1
ATOM 2853 C C . ALA A 1 361 ? 16.157 19.586 -14.225 1.00 53.12 361 ALA A C 1
ATOM 2855 O O . ALA A 1 361 ? 16.866 19.299 -15.192 1.00 53.12 361 ALA A O 1
ATOM 2856 N N . VAL A 1 362 ? 16.658 19.931 -13.044 1.00 47.50 362 VAL A N 1
ATOM 2857 C CA . VAL A 1 362 ? 18.088 19.898 -12.722 1.00 47.50 362 VAL A CA 1
ATOM 2858 C C . VAL A 1 362 ? 18.361 18.642 -11.904 1.00 47.50 362 VAL A C 1
ATOM 2860 O O . VAL A 1 362 ? 17.566 18.296 -11.028 1.00 47.50 362 VAL A O 1
ATOM 2863 N N . GLN A 1 363 ? 19.470 17.957 -12.176 1.00 44.34 363 GLN A N 1
ATOM 2864 C CA . GLN A 1 363 ? 19.961 16.931 -11.257 1.00 44.34 363 GLN A CA 1
ATOM 2865 C C . GLN A 1 363 ? 20.347 17.637 -9.949 1.00 44.34 363 GLN A C 1
ATOM 2867 O O . GLN A 1 363 ? 20.992 18.685 -9.997 1.00 44.34 363 GLN A O 1
ATOM 2872 N N . ALA A 1 364 ? 19.907 17.124 -8.798 1.00 34.41 364 ALA A N 1
ATOM 2873 C CA . ALA A 1 364 ? 20.260 17.723 -7.515 1.00 34.41 364 ALA A CA 1
ATOM 2874 C C . ALA A 1 364 ? 21.792 17.709 -7.365 1.00 34.41 364 ALA A C 1
ATOM 2876 O O . ALA A 1 364 ? 22.404 16.641 -7.395 1.00 34.41 364 ALA A O 1
ATOM 2877 N N . GLU A 1 365 ? 22.413 18.888 -7.276 1.00 39.59 365 GLU A N 1
ATOM 2878 C CA . GLU A 1 365 ? 23.837 19.000 -6.954 1.00 39.59 365 GLU A CA 1
ATOM 2879 C C . GLU A 1 365 ? 24.022 18.665 -5.465 1.00 39.59 365 GLU A C 1
ATOM 2881 O O . GLU A 1 365 ? 23.289 19.184 -4.621 1.00 39.59 365 GLU A O 1
ATOM 2886 N N . ASN A 1 366 ? 24.958 17.749 -5.191 1.00 35.59 366 ASN A N 1
ATOM 2887 C CA . ASN A 1 366 ? 25.316 17.245 -3.858 1.00 35.59 366 ASN A CA 1
ATOM 2888 C C . ASN A 1 366 ? 25.718 18.336 -2.863 1.00 35.59 366 ASN A C 1
ATOM 2890 O O . ASN A 1 366 ? 26.461 19.260 -3.274 1.00 35.59 366 ASN A O 1
#

Radius of gyration: 27.67 Å; chains: 1; bounding box: 69×63×79 Å

Sequence (366 aa):
KLQRFNQSVFFAAEYEVVQKPHNGFLSRFRLPERKLSTHLNDNLAIGTGSGLRHLFATALEQNSRIERTDRDTFNTMFAQQELLRASQAKEQRELKTWLSRNVLPSNKKLQKKLAEDYAAAKQDLGIGLDYKATIFQTIPATAQHVSDSVIALSEHPSFPVPKSFKKLPGPFTLQTYTPHLNSTSAILVQKQEKLPYTSHWTDIPLFTNPVSQQVPSLISMLPPKPNDKADTASGLLTAPDTNMRELWESMWFFPYARPLLKQYLSKSTSKEIASEAAVGGERWYDARGGRGGVWTVDNEWLDAADLCAPFGKEIFEDGLRGWSAAVPDGVELSKVEKTPDGKGIVIGEQVRNGQIHKIVAVQAEN

Foldseek 3Di:
DPPLPQLAKEFEKDWDFDFDPPPDPVCVVPDTDGDIDIAGDPPDIDGDPVLVVVVVVVLVVVCVVPPDDSRVSVRVLVVVLVVLVVVVVVVVVVVVVVVVVVDDDDPVVVVVVVVVVVVSSVSRSNYHYPPLLQAEAEAELPDDPQLVLFAQQLVPVVFDDPPVQVVDQAPLDDPPDPPPDPDPPPPPQPDDPPDPNVDGSRRFGARADPRNSHRYNYYDYDAHDPPPCPPPVDPPARSVRVSVVSNLCSHRCLLVVQVVVLSVQVSFQDPSVVVCVVVPDPAPRDNLETPQWDQAPVRDTDHNQLLQQQVCCVRNVPCARGRNDGHHPPDDPPDFDADPVNQWTQPYWDDDPNDIDTDTDGDDDD